Protein AF-A0A3N5R6A1-F1 (afdb_monomer)

Structure (mmCIF, N/CA/C/O backbone):
data_AF-A0A3N5R6A1-F1
#
_entry.id   AF-A0A3N5R6A1-F1
#
loop_
_atom_site.group_PDB
_atom_site.id
_atom_site.type_symbol
_atom_site.label_atom_id
_atom_site.label_alt_id
_atom_site.label_comp_id
_atom_site.label_asym_id
_atom_site.label_entity_id
_atom_site.label_seq_id
_atom_site.pdbx_PDB_ins_code
_atom_site.Cartn_x
_atom_site.Cartn_y
_atom_site.Cartn_z
_atom_site.occupancy
_atom_site.B_iso_or_equiv
_atom_site.auth_seq_id
_atom_site.auth_comp_id
_atom_site.auth_asym_id
_atom_site.auth_atom_id
_atom_site.pdbx_PDB_model_num
ATOM 1 N N . CYS A 1 1 ? -0.928 31.580 1.838 1.00 67.56 1 CYS A N 1
ATOM 2 C CA . CYS A 1 1 ? -1.827 31.566 3.016 1.00 67.56 1 CYS A CA 1
ATOM 3 C C . CYS A 1 1 ? -0.952 31.627 4.260 1.00 67.56 1 CYS A C 1
ATOM 5 O O . CYS A 1 1 ? -0.035 30.823 4.295 1.00 67.56 1 CYS A O 1
ATOM 7 N N . PRO A 1 2 ? -1.169 32.536 5.226 1.00 81.88 2 PRO A N 1
ATOM 8 C CA . PRO A 1 2 ? -0.382 32.560 6.462 1.00 81.88 2 PRO A CA 1
ATOM 9 C C . PRO A 1 2 ? -0.494 31.232 7.242 1.00 81.88 2 PRO A C 1
ATOM 11 O O . PRO A 1 2 ? -1.572 30.621 7.195 1.00 81.88 2 PRO A O 1
ATOM 14 N N . PRO A 1 3 ? 0.561 30.786 7.952 1.00 72.94 3 PRO A N 1
ATOM 15 C CA . PRO A 1 3 ? 0.540 29.568 8.768 1.00 72.94 3 PRO A CA 1
ATOM 16 C C . PRO A 1 3 ? -0.623 29.543 9.769 1.00 72.94 3 PRO A C 1
ATOM 18 O O . PRO A 1 3 ? -1.319 28.542 9.902 1.00 72.94 3 PRO A O 1
ATOM 21 N N . GLU A 1 4 ? -0.923 30.668 10.407 1.00 78.19 4 GLU A N 1
ATOM 22 C CA . GLU A 1 4 ? -1.983 30.786 11.413 1.00 78.19 4 GLU A CA 1
ATOM 23 C C . GLU A 1 4 ? -3.367 30.519 10.804 1.00 78.19 4 GLU A C 1
ATOM 25 O O . GLU A 1 4 ? -4.207 29.842 11.398 1.00 78.19 4 GLU A O 1
ATOM 30 N N . VAL A 1 5 ? -3.582 30.991 9.572 1.00 84.38 5 VAL A N 1
ATOM 31 C CA . VAL A 1 5 ? -4.818 30.760 8.813 1.00 84.38 5 VAL A CA 1
ATOM 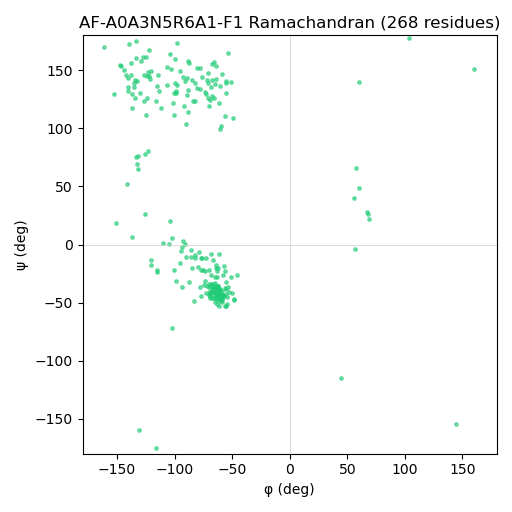32 C C . VAL A 1 5 ? -4.927 29.294 8.388 1.00 84.38 5 VAL A C 1
ATOM 34 O O . VAL A 1 5 ? -6.023 28.734 8.397 1.00 84.38 5 VAL A O 1
ATOM 37 N N . PHE A 1 6 ? -3.808 28.650 8.047 1.00 83.50 6 PHE A N 1
ATOM 38 C CA . PHE A 1 6 ? -3.782 27.218 7.748 1.00 83.50 6 PHE A CA 1
ATOM 39 C C . PHE A 1 6 ? -4.131 26.376 8.978 1.00 83.50 6 PHE A C 1
ATOM 41 O O . PHE A 1 6 ? -5.037 25.550 8.898 1.00 83.50 6 PHE A O 1
ATOM 48 N N . THR A 1 7 ? -3.496 26.633 10.124 1.00 83.44 7 THR A N 1
ATOM 49 C CA . THR A 1 7 ? -3.812 25.953 11.390 1.00 83.44 7 THR A CA 1
ATOM 50 C C . THR A 1 7 ? -5.292 26.071 11.723 1.00 83.44 7 THR A C 1
ATOM 52 O O . THR A 1 7 ? -5.924 25.070 12.051 1.00 83.44 7 THR A O 1
ATOM 55 N N . GLN A 1 8 ? -5.874 27.266 11.579 1.00 87.81 8 GLN A N 1
ATOM 56 C CA . GLN A 1 8 ? -7.298 27.462 11.838 1.00 87.81 8 GLN A CA 1
ATOM 57 C C . GLN A 1 8 ? -8.177 26.641 10.886 1.00 87.81 8 GLN A C 1
ATOM 59 O O . GLN A 1 8 ? -9.097 25.966 11.340 1.00 87.81 8 GLN A O 1
ATOM 64 N N . ARG A 1 9 ? -7.855 26.614 9.586 1.00 87.62 9 ARG A N 1
ATOM 65 C CA . ARG A 1 9 ? -8.571 25.785 8.601 1.00 87.62 9 ARG A CA 1
ATOM 66 C C . ARG A 1 9 ? -8.497 24.292 8.926 1.00 87.62 9 ARG A C 1
ATOM 68 O O . ARG A 1 9 ? -9.493 23.591 8.765 1.00 87.62 9 ARG A O 1
ATOM 75 N N . VAL A 1 10 ? -7.348 23.811 9.398 1.00 85.06 10 VAL A N 1
ATOM 76 C CA . VAL A 1 10 ? -7.183 22.420 9.842 1.00 85.06 10 VAL A CA 1
ATOM 77 C C . VAL A 1 10 ? -8.043 22.141 11.076 1.00 85.06 10 VAL A C 1
ATOM 79 O O . VAL A 1 10 ? -8.761 21.147 11.092 1.00 85.06 10 VAL A O 1
ATOM 82 N N . LEU A 1 11 ? -8.032 23.020 12.083 1.00 87.44 11 LEU A N 1
ATOM 83 C CA . LEU A 1 11 ? -8.874 22.872 13.278 1.00 87.44 11 LEU A CA 1
ATOM 84 C C . LEU A 1 11 ? -10.368 22.850 12.932 1.00 87.44 11 LEU A C 1
ATOM 86 O O . LEU A 1 11 ? -11.112 22.025 13.464 1.00 87.44 11 LEU A O 1
ATOM 90 N N . ASP A 1 12 ? -10.806 23.732 12.035 1.00 88.69 12 ASP A N 1
ATOM 91 C CA . ASP A 1 12 ? -12.197 23.793 11.585 1.00 88.69 12 ASP A CA 1
ATOM 92 C C . ASP A 1 12 ? -12.587 22.513 10.836 1.00 88.69 12 ASP A C 1
ATOM 94 O O . ASP A 1 12 ? -13.673 21.970 11.054 1.00 88.69 12 ASP A O 1
ATOM 98 N N . LEU A 1 13 ? -11.681 21.976 10.013 1.00 84.50 13 LEU A N 1
ATOM 99 C CA . LEU A 1 13 ? -11.872 20.700 9.329 1.00 84.50 13 LEU A CA 1
ATOM 100 C C . LEU A 1 13 ? -11.967 19.525 10.315 1.00 84.50 13 LEU A C 1
ATOM 102 O O . LEU A 1 13 ? -12.880 18.708 10.184 1.00 84.50 13 LEU A O 1
ATOM 106 N N . VAL A 1 14 ? -11.083 19.458 11.320 1.00 81.75 14 VAL A N 1
ATOM 107 C CA . VAL A 1 14 ? -11.122 18.425 12.374 1.00 81.75 14 VAL A CA 1
ATOM 108 C C . VAL A 1 14 ? -12.450 18.487 13.116 1.00 81.75 14 VAL A C 1
ATOM 110 O O . VAL A 1 14 ? -13.124 17.472 13.235 1.00 81.75 14 VAL A O 1
ATOM 113 N N . ARG A 1 15 ? -12.874 19.673 13.563 1.00 83.88 15 ARG A N 1
ATOM 114 C CA . ARG A 1 15 ? -14.140 19.851 14.294 1.00 83.88 15 ARG A CA 1
ATOM 115 C C . ARG A 1 15 ? -15.356 19.495 13.448 1.00 83.88 15 ARG A C 1
ATOM 117 O O . ARG A 1 15 ? -16.319 18.942 13.967 1.00 83.88 15 ARG A O 1
ATOM 124 N N . LYS A 1 16 ? -15.312 19.796 12.147 1.00 82.00 16 LYS A N 1
ATOM 125 C CA . LYS A 1 16 ? -16.383 19.462 11.203 1.00 82.00 16 LYS A CA 1
ATOM 126 C C . LYS A 1 16 ? -16.489 17.955 10.958 1.00 82.00 16 LYS A C 1
ATOM 128 O O . LYS A 1 16 ? -17.600 17.445 10.865 1.00 82.00 16 LYS A O 1
ATOM 133 N N . LYS A 1 17 ? -15.361 17.254 10.809 1.00 75.38 17 LYS A N 1
ATOM 134 C CA . LYS A 1 17 ? -15.322 15.818 10.460 1.00 75.38 17 LYS A CA 1
ATOM 135 C C . LYS A 1 17 ? -15.384 14.905 11.687 1.00 75.38 17 LYS A C 1
ATOM 137 O O . LYS A 1 17 ? -15.973 13.835 11.612 1.00 75.38 17 LYS A O 1
ATOM 142 N N . TYR A 1 18 ? -14.822 15.348 12.807 1.00 74.31 18 TYR A N 1
ATOM 143 C CA . TYR A 1 18 ? -14.681 14.595 14.052 1.00 74.31 18 TYR A CA 1
ATOM 144 C C . TYR A 1 18 ? -15.148 15.428 15.260 1.00 74.31 18 TYR A C 1
ATOM 146 O O . TYR A 1 18 ? -14.349 15.762 16.136 1.00 74.31 18 TYR A O 1
ATOM 154 N N . PRO A 1 19 ? -16.448 15.768 15.345 1.00 76.25 19 PRO A N 1
ATOM 155 C CA . PRO A 1 19 ? -16.974 16.658 16.385 1.00 76.25 19 PRO A CA 1
ATOM 156 C C . PRO A 1 19 ? -16.845 16.100 17.812 1.00 76.25 19 PRO A C 1
ATOM 158 O O . PRO A 1 19 ? -16.943 16.857 18.772 1.00 76.25 19 PRO A O 1
ATOM 161 N N . ALA A 1 20 ? -16.634 14.788 17.957 1.00 68.00 20 ALA A N 1
ATOM 162 C CA . ALA A 1 20 ? -16.484 14.112 19.243 1.00 68.00 20 ALA A CA 1
ATOM 163 C C . ALA A 1 20 ? -15.063 14.194 19.836 1.00 68.00 20 ALA A C 1
ATOM 165 O O . ALA A 1 20 ? -14.875 13.831 20.994 1.00 68.00 20 ALA A O 1
ATOM 166 N N . LEU A 1 21 ? -14.065 14.640 19.065 1.00 71.06 21 LEU A N 1
ATOM 167 C CA . LEU A 1 21 ? -12.675 14.706 19.513 1.00 71.06 21 LEU A CA 1
ATOM 168 C C . LEU A 1 21 ? -12.309 16.115 19.972 1.00 71.06 21 LEU A C 1
ATOM 170 O O . LEU A 1 21 ? -12.530 17.101 19.267 1.00 71.06 21 LEU A O 1
ATOM 174 N N . GLU A 1 22 ? -11.675 16.208 21.140 1.00 77.50 22 GLU A N 1
ATOM 175 C CA . GLU A 1 22 ? -11.086 17.466 21.586 1.00 77.50 22 GLU A CA 1
ATOM 176 C C . GLU A 1 22 ? -9.938 17.858 20.657 1.00 77.50 22 GLU A C 1
ATOM 178 O O . GLU A 1 22 ? -9.007 17.088 20.431 1.00 77.50 22 GLU A O 1
ATOM 183 N N . CYS A 1 23 ? -9.987 19.073 20.112 1.00 80.19 23 CYS A N 1
ATOM 184 C CA . CYS A 1 23 ? -8.952 19.560 19.213 1.00 80.19 23 CYS A CA 1
ATOM 185 C C . CYS A 1 23 ? -8.533 20.992 19.555 1.00 80.19 23 CYS A C 1
ATOM 187 O O . CYS A 1 23 ? -9.368 21.905 19.633 1.00 80.19 23 CYS A O 1
ATOM 189 N N . ARG A 1 24 ? -7.224 21.190 19.749 1.00 84.06 24 ARG A N 1
ATOM 190 C CA . ARG A 1 24 ? -6.617 22.477 20.125 1.00 84.06 24 ARG A CA 1
ATOM 191 C C . ARG A 1 24 ? -5.298 22.705 19.393 1.00 84.06 24 ARG A C 1
ATOM 193 O O . ARG A 1 24 ? -4.520 21.774 19.224 1.00 84.06 24 ARG A O 1
ATOM 200 N N . SER A 1 25 ? -5.011 23.946 19.013 1.00 83.75 25 SER A N 1
ATOM 201 C CA . SER A 1 25 ? -3.665 24.333 18.576 1.00 83.75 25 SER A CA 1
ATOM 202 C C . SER A 1 25 ? -2.697 24.347 19.753 1.00 83.75 25 SER A C 1
ATOM 204 O O . SER A 1 25 ? -3.072 24.705 20.872 1.00 83.75 25 SER A O 1
ATOM 206 N N . THR A 1 26 ? -1.439 24.028 19.489 1.00 74.81 26 THR A N 1
ATOM 207 C CA . THR A 1 26 ? -0.331 24.205 20.431 1.00 74.81 26 THR A CA 1
ATOM 208 C C . THR A 1 26 ? 0.751 25.104 19.823 1.00 74.81 26 THR A C 1
ATOM 210 O O . THR A 1 26 ? 0.716 25.363 18.615 1.00 74.81 26 THR A O 1
ATOM 213 N N . PRO A 1 27 ? 1.715 25.591 20.630 1.00 65.19 27 PRO A N 1
ATOM 214 C CA . PRO A 1 27 ? 2.932 26.211 20.107 1.00 65.19 27 PRO A CA 1
ATOM 215 C C . PRO A 1 27 ? 3.661 25.296 19.105 1.00 65.19 27 PRO A C 1
ATOM 217 O O . PRO A 1 27 ? 3.372 24.100 19.021 1.00 65.19 27 PRO A O 1
ATOM 220 N N . ASP A 1 28 ? 4.589 25.871 18.340 1.00 70.44 28 ASP A N 1
ATOM 221 C CA . ASP A 1 28 ? 5.446 25.162 17.372 1.00 70.44 28 ASP A CA 1
ATOM 222 C C . ASP A 1 28 ? 4.722 24.564 16.156 1.00 70.44 28 ASP A C 1
ATOM 224 O O . ASP A 1 28 ? 5.186 23.595 15.557 1.00 70.44 28 ASP A O 1
ATOM 228 N N . PHE A 1 29 ? 3.599 25.171 15.755 1.00 69.94 29 PHE A N 1
ATOM 229 C CA . PHE A 1 29 ? 2.852 24.799 14.549 1.00 69.94 29 PHE A CA 1
ATOM 230 C C . PHE A 1 29 ? 2.362 23.342 14.584 1.00 69.94 29 PHE A C 1
ATOM 232 O O . PHE A 1 29 ? 2.525 22.556 13.649 1.00 69.94 29 PHE A O 1
ATOM 239 N N . GLN A 1 30 ? 1.752 22.980 15.711 1.00 72.50 30 GLN A N 1
ATOM 240 C CA . GLN A 1 30 ? 1.174 21.663 15.956 1.00 72.50 30 GLN A CA 1
ATOM 241 C C . GLN A 1 30 ? -0.279 21.789 16.428 1.00 72.50 30 GLN A C 1
ATOM 243 O O . GLN A 1 30 ? -0.715 22.840 16.912 1.00 72.50 30 GLN A O 1
ATOM 248 N N . ILE A 1 31 ? -1.027 20.695 16.316 1.00 79.31 31 ILE A N 1
ATOM 249 C CA . ILE A 1 31 ? -2.350 20.548 16.930 1.00 79.31 31 ILE A CA 1
ATOM 250 C C . ILE A 1 31 ? -2.378 19.310 17.820 1.00 79.31 31 ILE A C 1
ATOM 252 O O . ILE A 1 31 ? -1.769 18.289 17.510 1.00 79.31 31 ILE A O 1
ATOM 256 N N . HIS A 1 32 ? -3.116 19.396 18.919 1.00 74.44 32 HIS A N 1
ATOM 257 C CA . HIS A 1 32 ? -3.608 18.224 19.627 1.00 74.44 32 HIS A CA 1
ATOM 258 C C . HIS A 1 32 ? -4.951 17.816 19.039 1.00 74.44 32 HIS A C 1
ATOM 260 O O . HIS A 1 32 ? -5.841 18.656 18.886 1.00 74.44 32 HIS A O 1
ATOM 266 N N . VAL A 1 33 ? -5.095 16.524 18.776 1.00 74.81 33 VAL A N 1
ATOM 267 C CA . VAL A 1 33 ? -6.368 15.861 18.492 1.00 74.81 33 VAL A CA 1
ATOM 268 C C . VAL A 1 33 ? -6.459 14.722 19.503 1.00 74.81 33 VAL A C 1
ATOM 270 O O . VAL A 1 33 ? -5.604 13.837 19.489 1.00 74.81 33 VAL A O 1
ATOM 273 N N . GLY A 1 34 ? -7.392 14.834 20.450 1.00 72.75 34 GLY A N 1
ATOM 274 C CA . GLY A 1 34 ? -7.443 14.071 21.700 1.00 72.75 34 GLY A CA 1
ATOM 275 C C . GLY A 1 34 ? -6.077 13.983 22.389 1.00 72.75 34 GLY A C 1
ATOM 276 O O . GLY A 1 34 ? -5.517 15.003 22.795 1.00 72.75 34 GLY A O 1
ATOM 277 N N . ASN A 1 35 ? -5.518 12.775 22.480 1.00 64.81 35 ASN A N 1
ATOM 278 C CA . ASN A 1 35 ? -4.248 12.494 23.168 1.00 64.81 35 ASN A CA 1
ATOM 279 C C . ASN A 1 35 ? -2.995 12.538 22.268 1.00 64.81 35 ASN A C 1
ATOM 281 O O . ASN A 1 35 ? -1.890 12.286 22.745 1.00 64.81 35 ASN A O 1
ATOM 285 N N . SER A 1 36 ? -3.134 12.875 20.985 1.00 60.59 36 SER A N 1
ATOM 286 C CA . SER A 1 36 ? -2.049 12.822 19.998 1.00 60.59 36 SER A CA 1
ATOM 287 C C . SER A 1 36 ? -1.692 14.214 19.514 1.00 60.59 36 SER A C 1
ATOM 289 O O . SER A 1 36 ? -2.554 15.081 19.349 1.00 60.59 36 SER A O 1
ATOM 291 N N . LYS A 1 37 ? -0.402 14.406 19.239 1.00 60.41 37 LYS A N 1
ATOM 292 C CA . LYS A 1 37 ? 0.145 15.627 18.650 1.00 60.41 37 LYS A CA 1
ATOM 293 C C . LYS A 1 37 ? 0.386 15.419 17.162 1.00 60.41 37 LYS A C 1
ATOM 295 O O . LYS A 1 37 ? 1.035 14.453 16.769 1.00 60.41 37 LYS A O 1
ATOM 300 N N . VAL A 1 38 ? -0.099 16.347 16.350 1.00 69.69 38 VAL A N 1
ATOM 301 C CA . VAL A 1 38 ? 0.081 16.357 14.898 1.00 69.69 38 VAL A CA 1
ATOM 302 C C . VAL A 1 38 ? 0.895 17.580 14.517 1.00 69.69 38 VAL A C 1
ATOM 304 O O . VAL A 1 38 ? 0.517 18.709 14.830 1.00 69.69 38 VAL A O 1
ATOM 307 N N . ASN A 1 39 ? 2.017 17.355 13.836 1.00 68.19 39 ASN A N 1
ATOM 308 C CA . ASN A 1 39 ? 2.859 18.430 13.330 1.00 68.19 39 ASN A CA 1
ATOM 309 C C . ASN A 1 39 ? 2.308 18.957 11.999 1.00 68.19 39 ASN A C 1
ATOM 311 O O . ASN A 1 39 ? 2.148 18.189 11.052 1.00 68.19 39 ASN A O 1
ATOM 315 N N . LEU A 1 40 ? 2.031 20.262 11.925 1.00 73.88 40 LEU A N 1
ATOM 316 C CA . LEU A 1 40 ? 1.428 20.891 10.754 1.00 73.88 40 LEU A CA 1
ATOM 317 C C . LEU A 1 40 ? 2.428 21.311 9.672 1.00 73.88 40 LEU A C 1
ATOM 319 O O . LEU A 1 40 ? 1.996 21.626 8.565 1.00 73.88 40 LEU A O 1
ATOM 323 N N . PHE A 1 41 ? 3.741 21.284 9.934 1.00 63.25 41 PHE A N 1
ATOM 324 C CA . PHE A 1 41 ? 4.755 21.700 8.954 1.00 63.25 41 PHE A CA 1
ATOM 325 C C . PHE A 1 41 ? 4.674 20.905 7.653 1.00 63.25 41 PHE A C 1
ATOM 327 O O . PHE A 1 41 ? 4.734 21.491 6.572 1.00 63.25 41 PHE A O 1
ATOM 334 N N . ASN A 1 42 ? 4.503 19.588 7.758 1.00 56.19 42 ASN A N 1
ATOM 335 C CA . ASN A 1 42 ? 4.475 18.709 6.592 1.00 56.19 42 ASN A CA 1
ATOM 336 C C . ASN A 1 42 ? 3.233 18.984 5.735 1.00 56.19 42 ASN A C 1
ATOM 338 O O . ASN A 1 42 ? 3.350 19.228 4.540 1.00 56.19 42 ASN A O 1
ATOM 342 N N . PHE A 1 43 ? 2.064 19.104 6.366 1.00 74.94 43 PHE A N 1
ATOM 343 C CA . PHE A 1 43 ? 0.816 19.405 5.663 1.00 74.94 43 PHE A CA 1
ATOM 344 C C . PHE A 1 43 ? 0.776 20.820 5.089 1.00 74.94 43 PHE A C 1
ATOM 346 O O . PHE A 1 43 ? 0.198 21.045 4.030 1.00 74.94 43 PHE A O 1
ATOM 353 N N . TYR A 1 44 ? 1.394 21.787 5.767 1.00 71.81 44 TYR A N 1
ATOM 354 C CA . TYR A 1 44 ? 1.460 23.161 5.284 1.00 71.81 44 TYR A CA 1
ATOM 355 C C . TYR A 1 44 ? 2.299 23.272 4.014 1.00 71.81 44 TYR A C 1
ATOM 357 O O . TYR A 1 44 ? 1.909 23.992 3.098 1.00 71.81 44 TYR A O 1
ATOM 365 N N . ARG A 1 45 ? 3.411 22.530 3.917 1.00 69.38 45 ARG A N 1
ATOM 366 C CA . ARG A 1 45 ? 4.212 22.467 2.685 1.00 69.38 45 ARG A CA 1
ATOM 367 C C . ARG A 1 45 ? 3.389 21.922 1.518 1.00 69.38 45 ARG A C 1
ATOM 369 O O . ARG A 1 45 ? 3.350 22.567 0.472 1.00 69.38 45 ARG A O 1
ATOM 376 N N . SER A 1 46 ? 2.688 20.805 1.714 1.00 70.19 46 SER A N 1
ATOM 377 C CA . SER A 1 46 ? 1.828 20.206 0.682 1.00 70.19 46 SER A CA 1
ATOM 378 C C . SER A 1 46 ? 0.657 21.134 0.315 1.00 70.19 46 SER A C 1
ATOM 380 O O . SER A 1 46 ? 0.341 21.316 -0.859 1.00 70.19 46 SER A O 1
ATOM 382 N N . TYR A 1 47 ? 0.080 21.837 1.294 1.00 79.00 47 TYR A N 1
ATOM 383 C CA . TYR A 1 47 ? -1.006 22.798 1.080 1.00 79.00 47 TYR A CA 1
ATOM 384 C C . TYR A 1 47 ? -0.574 24.071 0.344 1.00 79.00 47 TYR A C 1
ATOM 386 O O . TYR A 1 47 ? -1.357 24.624 -0.422 1.00 79.00 47 TYR A O 1
ATOM 394 N N . VAL A 1 48 ? 0.653 24.559 0.549 1.00 78.00 48 VAL A N 1
ATOM 395 C CA . VAL A 1 48 ? 1.175 25.711 -0.209 1.00 78.00 48 VAL A CA 1
ATOM 396 C C . VAL A 1 48 ? 1.258 25.390 -1.703 1.00 78.00 48 VAL A C 1
ATOM 398 O O . VAL A 1 48 ? 0.975 26.267 -2.517 1.00 78.00 48 VAL A O 1
ATOM 401 N N . ASN A 1 49 ? 1.594 24.145 -2.049 1.00 73.06 49 ASN A N 1
ATOM 402 C CA . ASN A 1 49 ? 1.678 23.690 -3.435 1.00 73.06 49 ASN A CA 1
ATOM 403 C C . ASN A 1 49 ? 0.296 23.402 -4.044 1.00 73.06 49 ASN A C 1
ATOM 405 O O . ASN A 1 49 ? 0.072 23.732 -5.207 1.00 73.06 49 ASN A O 1
ATOM 409 N N . SER A 1 50 ? -0.636 22.856 -3.253 1.00 77.00 50 SER A N 1
ATOM 410 C CA . SER A 1 50 ? -1.989 22.488 -3.698 1.00 77.00 50 SER A CA 1
ATOM 411 C C . SER A 1 50 ? -3.073 22.973 -2.717 1.00 77.00 50 SER A C 1
ATOM 413 O O . SER A 1 50 ? -3.648 22.167 -1.978 1.00 77.00 50 SER A O 1
ATOM 415 N N . PRO A 1 51 ? -3.405 24.282 -2.692 1.00 80.81 51 PRO A N 1
ATOM 416 C CA . PRO A 1 51 ? -4.312 24.851 -1.686 1.00 80.81 51 PRO A CA 1
ATOM 417 C C . PRO A 1 51 ? -5.743 24.302 -1.734 1.00 80.81 51 PRO A C 1
ATOM 419 O O . PRO A 1 51 ? -6.423 24.244 -0.707 1.00 80.81 51 PRO A O 1
ATOM 422 N N . ASP A 1 52 ? -6.192 23.874 -2.913 1.00 82.94 52 ASP A N 1
ATOM 423 C CA . ASP A 1 52 ? -7.541 23.341 -3.132 1.00 82.94 52 ASP A CA 1
ATOM 424 C C . ASP A 1 52 ? -7.704 21.905 -2.602 1.00 82.94 52 ASP A C 1
ATOM 426 O O . ASP A 1 52 ? -8.821 21.408 -2.473 1.00 82.94 52 ASP A O 1
ATOM 430 N N . GLN A 1 53 ? -6.600 21.242 -2.239 1.00 78.19 53 GLN A N 1
ATOM 431 C CA . GLN A 1 53 ? -6.564 19.847 -1.789 1.00 78.19 53 GLN A CA 1
ATOM 432 C C . GLN A 1 53 ? -6.388 19.705 -0.271 1.00 78.19 53 GLN A C 1
ATOM 434 O O . GLN A 1 53 ? -6.003 18.645 0.215 1.00 78.19 53 GLN A O 1
ATOM 439 N N . LEU A 1 54 ? -6.700 20.747 0.507 1.00 77.75 54 LEU A N 1
ATOM 440 C CA . LEU A 1 54 ? -6.541 20.744 1.968 1.00 77.75 54 LEU A CA 1
ATOM 441 C C . LEU A 1 54 ? -7.124 19.489 2.640 1.00 77.75 54 LEU A C 1
ATOM 443 O O . LEU A 1 54 ? -6.469 18.890 3.490 1.00 77.75 54 LEU A O 1
ATOM 447 N N . GLU A 1 55 ? -8.347 19.093 2.270 1.00 72.56 55 GLU A N 1
ATOM 448 C CA . GLU A 1 55 ? -8.977 17.893 2.833 1.00 72.56 55 GLU A CA 1
ATOM 449 C C . GLU A 1 55 ? -8.191 16.623 2.478 1.00 72.56 55 GLU A C 1
ATOM 451 O O . GLU A 1 55 ? -7.968 15.789 3.348 1.00 72.56 55 GLU A O 1
ATOM 456 N N . GLN A 1 56 ? -7.706 16.494 1.243 1.00 66.44 56 GLN A N 1
ATOM 457 C CA . GLN A 1 56 ? -6.949 15.318 0.794 1.00 66.44 56 GLN A CA 1
ATOM 458 C C . GLN A 1 56 ? -5.594 15.204 1.503 1.00 66.44 56 GLN A C 1
ATOM 460 O O . GLN A 1 56 ? -5.162 14.105 1.827 1.00 66.44 56 GLN A O 1
ATOM 465 N N . ILE A 1 57 ? -4.970 16.341 1.813 1.00 68.88 57 ILE A N 1
ATOM 466 C CA . ILE A 1 57 ? -3.677 16.418 2.506 1.00 68.88 57 ILE A CA 1
ATOM 467 C C . ILE A 1 57 ? -3.816 16.058 3.994 1.00 68.88 57 ILE A C 1
ATOM 469 O O . ILE A 1 57 ? -2.968 15.382 4.569 1.00 68.88 57 ILE A O 1
ATOM 473 N N . ILE A 1 58 ? -4.880 16.533 4.647 1.00 73.31 58 ILE A N 1
ATOM 474 C CA . ILE A 1 58 ? -5.020 16.481 6.110 1.00 73.31 58 ILE A CA 1
ATOM 475 C C . ILE A 1 58 ? -5.786 15.239 6.585 1.00 73.31 58 ILE A C 1
ATOM 477 O O . ILE A 1 58 ? -5.471 14.680 7.639 1.00 73.31 58 ILE A O 1
ATOM 481 N N . LEU A 1 59 ? -6.806 14.798 5.843 1.00 67.06 59 LEU A N 1
ATOM 482 C CA . LEU A 1 59 ? -7.696 13.724 6.291 1.00 67.06 59 LEU A CA 1
ATOM 483 C C . LEU A 1 59 ? -7.005 12.372 6.514 1.00 67.06 59 LEU A C 1
ATOM 485 O O . LEU A 1 59 ? -7.377 11.729 7.495 1.00 67.06 59 LEU A O 1
ATOM 489 N N . PRO A 1 60 ? -6.016 11.921 5.718 1.00 63.38 60 PRO A N 1
ATOM 490 C CA . PRO A 1 60 ? -5.348 10.640 5.968 1.00 63.38 60 PRO A CA 1
ATOM 491 C C . PRO A 1 60 ? -4.639 10.601 7.329 1.00 63.38 60 PRO A C 1
ATOM 493 O O . PRO A 1 60 ? -4.808 9.666 8.118 1.00 63.38 60 PRO A O 1
ATOM 496 N N . ALA A 1 61 ? -3.910 11.669 7.657 1.00 63.69 61 ALA A N 1
ATOM 497 C CA . ALA A 1 61 ? -3.218 11.794 8.933 1.00 63.69 61 ALA A CA 1
ATOM 498 C C . ALA A 1 61 ? -4.186 11.924 10.112 1.00 63.69 61 ALA A C 1
ATOM 500 O O . ALA A 1 61 ? -3.987 11.290 11.148 1.00 63.69 61 ALA A O 1
ATOM 501 N N . LEU A 1 62 ? -5.261 12.701 9.951 1.00 67.75 62 LEU A N 1
ATOM 502 C CA . LEU A 1 62 ? -6.298 12.790 10.976 1.00 67.75 62 LEU A CA 1
ATOM 503 C C . LEU A 1 62 ? -6.999 11.455 11.183 1.00 67.75 62 LEU A C 1
ATOM 505 O O . LEU A 1 62 ? -7.201 11.076 12.325 1.00 67.75 62 LEU A O 1
ATOM 509 N N . SER A 1 63 ? -7.320 10.731 10.112 1.00 60.19 63 SER A N 1
ATOM 510 C CA . SER A 1 63 ? -7.939 9.405 10.199 1.00 60.19 63 SER A CA 1
ATOM 511 C C . SER A 1 63 ? -7.054 8.459 11.000 1.00 60.19 63 SER A C 1
ATOM 513 O O . SER A 1 63 ? -7.539 7.833 11.933 1.00 60.19 63 SER A O 1
ATOM 515 N N . THR A 1 64 ? -5.742 8.470 10.749 1.00 59.75 64 THR A N 1
ATOM 516 C CA . THR A 1 64 ? -4.770 7.681 11.524 1.00 59.75 64 THR A CA 1
ATOM 517 C C . THR A 1 64 ? -4.808 8.052 13.014 1.00 59.75 64 THR A C 1
ATOM 519 O O . THR A 1 64 ? -4.842 7.184 13.881 1.00 59.75 64 THR A O 1
ATOM 522 N N . VAL A 1 65 ? -4.865 9.346 13.341 1.00 62.22 65 VAL A N 1
ATOM 523 C CA . VAL A 1 65 ? -4.909 9.836 14.731 1.00 62.22 65 VAL A CA 1
ATOM 524 C C . VAL A 1 65 ? -6.232 9.518 15.428 1.00 62.22 65 VAL A C 1
ATOM 526 O O . VAL A 1 65 ? -6.234 9.117 16.590 1.00 62.22 65 VAL A O 1
ATOM 529 N N . VAL A 1 66 ? -7.354 9.671 14.725 1.00 60.16 66 VAL A N 1
ATOM 530 C CA . VAL A 1 66 ? -8.686 9.314 15.224 1.00 60.16 66 VAL A CA 1
ATOM 531 C C . VAL A 1 66 ? -8.776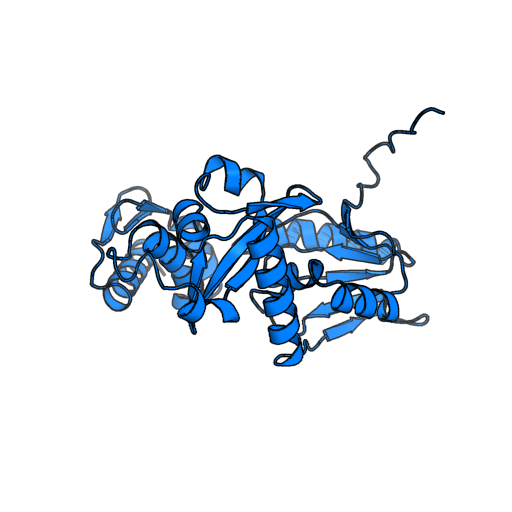 7.808 15.457 1.00 60.16 66 VAL A C 1
ATOM 533 O O . VAL A 1 66 ? -9.342 7.384 16.454 1.00 60.16 66 VAL A O 1
ATOM 536 N N . GLN A 1 67 ? -8.178 6.987 14.599 1.00 56.94 67 GLN A N 1
ATOM 537 C CA . GLN A 1 67 ? -8.189 5.527 14.735 1.00 56.94 67 GLN A CA 1
ATOM 538 C C . GLN A 1 67 ? -7.416 5.036 15.948 1.00 56.94 67 GLN A C 1
ATOM 540 O O . GLN A 1 67 ? -7.879 4.130 16.632 1.00 56.94 67 GLN A O 1
ATOM 545 N N . VAL A 1 68 ? -6.295 5.685 16.263 1.00 56.12 68 VAL A N 1
ATOM 546 C CA . VAL A 1 68 ? -5.518 5.409 17.479 1.00 56.12 68 VAL A CA 1
ATOM 547 C C . VAL A 1 68 ? -6.310 5.746 18.754 1.00 56.12 68 VAL A C 1
ATOM 549 O O . VAL A 1 68 ? -5.995 5.234 19.824 1.00 56.12 68 VAL A O 1
ATOM 552 N N . GLN A 1 69 ? -7.347 6.587 18.672 1.00 53.09 69 GLN A N 1
ATOM 553 C CA . GLN A 1 69 ? -8.030 7.133 19.851 1.00 53.09 69 GLN A CA 1
ATOM 554 C C . GLN A 1 69 ? -9.529 6.824 19.975 1.00 53.09 69 GLN A C 1
ATOM 556 O O . GLN A 1 69 ? -10.098 7.048 21.042 1.00 53.09 69 GLN A O 1
ATOM 561 N N . GLY A 1 70 ? -10.203 6.411 18.902 1.00 48.91 70 GLY A N 1
ATOM 562 C CA . GLY A 1 70 ? -11.560 6.903 18.649 1.00 48.91 70 GLY A CA 1
ATOM 563 C C . GLY A 1 70 ? -12.684 5.895 18.446 1.00 48.91 70 GLY A C 1
ATOM 564 O O . GLY A 1 70 ? -13.657 6.273 17.804 1.00 48.91 70 GLY A O 1
ATOM 565 N N . TRP A 1 71 ? -12.638 4.667 18.966 1.00 44.81 71 TRP A N 1
ATOM 566 C CA . TRP A 1 71 ? -13.822 3.796 18.900 1.00 44.81 71 TRP A CA 1
ATOM 567 C C . TRP A 1 71 ? -14.233 3.325 20.304 1.00 44.81 71 TRP A C 1
ATOM 569 O O . TRP A 1 71 ? -13.424 2.807 21.069 1.00 44.81 71 TRP A O 1
ATOM 579 N N . GLY A 1 72 ? -15.500 3.550 20.677 1.00 45.50 72 GLY A N 1
ATOM 580 C CA . GLY A 1 72 ? -16.083 2.968 21.893 1.00 45.50 72 GLY A CA 1
ATOM 581 C C . GLY A 1 72 ? -16.207 1.445 21.761 1.00 45.50 72 GLY A C 1
ATOM 582 O O . GLY A 1 72 ? -16.333 0.956 20.648 1.00 45.50 72 GLY A O 1
ATOM 583 N N . LYS A 1 73 ? -16.228 0.707 22.882 1.00 41.53 73 LYS A N 1
ATOM 584 C CA . LYS A 1 73 ? -16.069 -0.768 22.964 1.00 41.53 73 LYS A CA 1
ATOM 585 C C . LYS A 1 73 ? -16.868 -1.647 21.976 1.00 41.53 73 LYS A C 1
ATOM 587 O O . LYS A 1 73 ? -16.470 -2.768 21.715 1.00 41.53 73 LYS A O 1
ATOM 592 N N . SER A 1 74 ? -18.018 -1.200 21.466 1.00 41.50 74 SER A N 1
ATOM 593 C CA . SER A 1 74 ? -18.837 -1.955 20.492 1.00 41.50 74 SER A CA 1
ATOM 594 C C . SER A 1 74 ? -18.563 -1.585 19.032 1.00 41.50 74 SER A C 1
ATOM 596 O O . SER A 1 74 ? -19.003 -2.266 18.114 1.00 41.50 74 SER A O 1
ATOM 598 N N . GLN A 1 75 ? -17.902 -0.453 18.830 1.00 49.28 75 GLN A N 1
ATOM 599 C CA . GLN A 1 75 ? -17.469 0.074 17.548 1.00 49.28 75 GLN A CA 1
ATOM 600 C C . GLN A 1 75 ? -15.977 -0.274 17.337 1.00 49.28 75 GLN A C 1
ATOM 602 O O . GLN A 1 75 ? -15.576 -0.540 16.212 1.00 49.28 75 GLN A O 1
ATOM 607 N N . SER A 1 76 ? -15.178 -0.355 18.409 1.00 56.25 76 SER A N 1
ATOM 608 C CA . SER A 1 76 ? -13.742 -0.678 18.371 1.00 56.25 76 SER A CA 1
ATOM 609 C C . SER A 1 76 ? -13.430 -2.103 17.954 1.00 56.25 76 SER A C 1
ATOM 611 O O . SER A 1 76 ? -12.344 -2.334 17.427 1.00 56.25 76 SER A O 1
ATOM 613 N N . ASP A 1 77 ? -14.372 -3.020 18.191 1.00 72.19 77 ASP A N 1
ATOM 614 C CA . ASP A 1 77 ? -14.168 -4.457 18.040 1.00 72.19 77 ASP A CA 1
ATOM 615 C C . ASP A 1 77 ? -15.337 -5.074 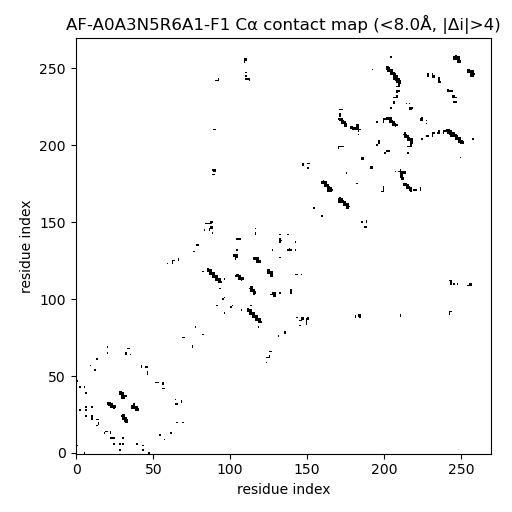17.248 1.00 72.19 77 ASP A C 1
ATOM 617 O O . ASP A 1 77 ? -16.205 -5.752 17.809 1.00 72.19 77 ASP A O 1
ATOM 621 N N . PRO A 1 78 ? -15.444 -4.772 15.939 1.00 82.75 78 PRO A N 1
ATOM 622 C CA . PRO A 1 78 ? -16.514 -5.308 15.106 1.00 82.75 78 PRO A CA 1
ATOM 623 C C . PRO A 1 78 ? -16.404 -6.831 15.005 1.00 82.75 78 PRO A C 1
ATOM 625 O O . PRO A 1 78 ? -15.316 -7.392 15.082 1.00 82.75 78 PRO A O 1
ATOM 628 N N . ALA A 1 79 ? -17.523 -7.520 14.770 1.00 90.38 79 ALA A N 1
ATOM 629 C CA . ALA A 1 79 ? -17.481 -8.950 14.468 1.00 90.38 79 ALA A CA 1
ATOM 630 C C . ALA A 1 79 ? -16.761 -9.186 13.132 1.00 90.38 79 ALA A C 1
ATOM 632 O O . ALA A 1 79 ? -17.047 -8.473 12.163 1.00 90.38 79 ALA A O 1
ATOM 633 N N . LEU A 1 80 ? -15.901 -10.210 13.057 1.00 94.25 80 LEU A N 1
ATOM 634 C CA . LEU A 1 80 ? -15.117 -10.524 11.858 1.00 94.25 80 LEU A CA 1
ATOM 635 C C . LEU A 1 80 ? -15.986 -10.542 10.597 1.00 94.25 80 LEU A C 1
ATOM 637 O O . LEU A 1 80 ? -15.662 -9.869 9.629 1.00 94.25 80 LEU A O 1
ATOM 641 N N . ASP A 1 81 ? -17.134 -11.220 10.622 1.00 94.75 81 ASP A N 1
ATOM 642 C CA . ASP A 1 81 ? -18.014 -11.362 9.453 1.00 94.75 81 ASP A CA 1
ATOM 643 C C . ASP A 1 81 ? -18.501 -10.023 8.871 1.00 94.75 81 ASP A C 1
ATOM 645 O O . ASP A 1 81 ? -18.766 -9.929 7.675 1.00 94.75 81 ASP A O 1
ATOM 649 N N . SER A 1 82 ? -18.570 -8.964 9.685 1.00 92.44 82 SER A N 1
ATOM 650 C CA . SER A 1 82 ? -19.001 -7.627 9.245 1.00 92.44 82 SER A CA 1
ATOM 651 C C . SER A 1 82 ? -17.910 -6.827 8.517 1.00 92.44 82 SER A C 1
ATOM 653 O O . SER A 1 82 ? -18.207 -5.872 7.789 1.00 92.44 82 SER A O 1
ATOM 655 N N . VAL A 1 83 ? -16.644 -7.203 8.705 1.00 93.25 83 VAL A N 1
ATOM 656 C CA . VAL A 1 83 ? -15.465 -6.519 8.145 1.00 93.25 83 VAL A CA 1
ATOM 657 C C . VAL A 1 83 ? -14.627 -7.426 7.247 1.00 93.25 83 VAL A C 1
ATOM 659 O O . VAL A 1 83 ? -13.801 -6.927 6.492 1.00 93.25 83 VAL A O 1
ATOM 662 N N . ARG A 1 84 ? -14.861 -8.745 7.274 1.00 96.44 84 ARG A N 1
ATOM 663 C CA . ARG A 1 84 ? -14.032 -9.793 6.659 1.00 96.44 84 ARG A CA 1
ATOM 664 C C . ARG A 1 84 ? -13.691 -9.509 5.204 1.00 96.44 84 ARG A C 1
ATOM 666 O O . ARG A 1 84 ? -12.559 -9.741 4.808 1.00 96.44 84 ARG A O 1
ATOM 673 N N . SER A 1 85 ? -14.643 -9.016 4.412 1.00 96.31 85 SER A N 1
ATOM 674 C CA . SER A 1 85 ? -14.446 -8.739 2.983 1.00 96.31 85 SER A CA 1
ATOM 675 C C . SER A 1 85 ? -13.672 -7.453 2.686 1.00 96.31 85 SER A C 1
ATOM 677 O O . SER A 1 85 ? -13.300 -7.251 1.534 1.00 96.31 85 SER A O 1
ATOM 679 N N . ARG A 1 86 ? -13.465 -6.605 3.699 1.00 92.62 86 ARG A N 1
ATOM 680 C CA . ARG A 1 86 ? -12.828 -5.283 3.630 1.00 92.62 86 ARG A CA 1
ATOM 681 C C . ARG A 1 86 ? -11.461 -5.258 4.310 1.00 92.62 86 ARG A C 1
ATOM 683 O O . ARG A 1 86 ? -10.837 -4.209 4.375 1.00 92.62 86 ARG A O 1
ATOM 690 N N . ILE A 1 87 ? -11.001 -6.392 4.837 1.00 96.38 87 ILE A N 1
ATOM 691 C CA . ILE A 1 87 ? -9.650 -6.515 5.383 1.00 96.38 87 ILE A CA 1
ATOM 692 C C . ILE A 1 87 ? -8.658 -6.469 4.217 1.00 96.38 87 ILE A C 1
ATOM 694 O O . ILE A 1 87 ? -8.717 -7.327 3.343 1.00 96.38 87 ILE A O 1
ATOM 698 N N . MET A 1 88 ? -7.761 -5.490 4.194 1.00 94.75 88 MET A N 1
ATOM 699 C CA . MET A 1 88 ? -6.821 -5.246 3.100 1.00 94.75 88 MET A CA 1
ATOM 700 C C . MET A 1 88 ? -5.380 -5.171 3.627 1.00 94.75 88 MET A C 1
ATOM 702 O O . MET A 1 88 ? -5.161 -4.675 4.736 1.00 94.75 88 MET A O 1
ATOM 706 N N . PRO A 1 89 ? -4.381 -5.636 2.858 1.00 96.50 89 PRO A N 1
ATOM 707 C CA . PRO A 1 89 ? -2.979 -5.525 3.220 1.00 96.50 89 PRO A CA 1
ATOM 708 C C . PRO A 1 89 ? -2.397 -4.202 2.706 1.00 96.50 89 PRO A C 1
ATOM 710 O O . PRO A 1 89 ? -2.709 -3.734 1.604 1.00 96.50 89 PRO A O 1
ATOM 713 N N . MET A 1 90 ? -1.504 -3.605 3.487 1.00 89.62 90 MET A N 1
ATOM 714 C CA . MET A 1 90 ? -0.860 -2.336 3.166 1.00 89.62 90 MET A CA 1
ATOM 715 C C . MET A 1 90 ? 0.627 -2.379 3.495 1.00 89.62 90 MET A C 1
ATOM 717 O O . MET A 1 90 ? 1.011 -2.738 4.605 1.00 89.62 90 MET A O 1
ATOM 721 N N . LEU A 1 91 ? 1.463 -1.978 2.537 1.00 92.06 91 LEU A N 1
ATOM 722 C CA . LEU A 1 91 ? 2.899 -1.841 2.768 1.00 92.06 91 LEU A CA 1
ATOM 723 C C . LEU A 1 91 ? 3.197 -0.625 3.650 1.00 92.06 91 LEU A C 1
ATOM 725 O O . LEU A 1 91 ? 2.576 0.437 3.516 1.00 92.06 91 LEU A O 1
ATOM 729 N N . TYR A 1 92 ? 4.169 -0.782 4.542 1.00 85.88 92 TYR A N 1
ATOM 730 C CA . TYR A 1 92 ? 4.620 0.256 5.461 1.00 85.88 92 TYR A CA 1
ATOM 731 C C . TYR A 1 92 ? 6.128 0.139 5.731 1.00 85.88 92 TYR A C 1
ATOM 733 O O . TYR A 1 92 ? 6.658 -0.965 5.627 1.00 85.88 92 TYR A O 1
ATOM 741 N N . PRO A 1 93 ? 6.841 1.224 6.087 1.00 87.69 93 PRO A N 1
ATOM 742 C CA . PRO A 1 93 ? 8.236 1.124 6.514 1.00 87.69 93 PRO A CA 1
ATOM 743 C C . PRO A 1 93 ? 8.360 0.395 7.860 1.00 87.69 93 PRO A C 1
ATOM 745 O O . PRO A 1 93 ? 7.715 0.779 8.840 1.00 87.69 93 PRO A O 1
ATOM 748 N N . GLU A 1 94 ? 9.208 -0.629 7.920 1.00 88.12 94 GLU A N 1
ATOM 749 C CA . GLU A 1 94 ? 9.384 -1.499 9.091 1.00 88.12 94 GLU A CA 1
ATOM 750 C C . GLU A 1 94 ? 9.918 -0.736 10.314 1.00 88.12 94 GLU A C 1
ATOM 752 O O . GLU A 1 94 ? 9.368 -0.859 11.409 1.00 88.12 94 GLU A O 1
ATOM 757 N N . GLU A 1 95 ? 10.911 0.140 10.118 1.00 82.50 95 GLU A N 1
ATOM 758 C CA . GLU A 1 95 ? 11.478 0.982 11.185 1.00 82.50 95 GLU A CA 1
ATOM 759 C C . GLU A 1 95 ? 10.395 1.822 11.884 1.00 82.50 95 GLU A C 1
ATOM 761 O O . GLU A 1 95 ? 10.335 1.908 13.111 1.00 82.50 95 GLU A O 1
ATOM 766 N N . VAL A 1 96 ? 9.478 2.400 11.101 1.00 76.44 96 VAL A N 1
ATOM 767 C CA . VAL A 1 96 ? 8.410 3.261 11.628 1.00 76.44 96 VAL A CA 1
ATOM 768 C C . VAL A 1 96 ? 7.362 2.442 12.381 1.00 76.44 96 VAL A C 1
ATOM 770 O O . VAL A 1 96 ? 6.819 2.922 13.379 1.00 76.44 96 VAL A O 1
ATOM 773 N N . TRP A 1 97 ? 7.064 1.225 11.922 1.00 77.56 97 TRP A N 1
ATOM 774 C CA . TRP A 1 97 ? 6.130 0.327 12.600 1.00 77.56 97 TRP A CA 1
ATOM 775 C C . TRP A 1 97 ? 6.635 -0.058 13.992 1.00 77.56 97 TRP A C 1
ATOM 777 O O . TRP A 1 97 ? 5.915 0.161 14.969 1.00 77.56 97 TRP A O 1
ATOM 787 N N . HIS A 1 98 ? 7.881 -0.524 14.102 1.00 75.75 98 HIS A N 1
ATOM 788 C CA . HIS A 1 98 ? 8.457 -0.924 15.387 1.00 75.75 98 HIS A CA 1
ATOM 789 C C . HIS A 1 98 ? 8.541 0.224 16.398 1.00 75.75 98 HIS A C 1
ATOM 791 O O . HIS A 1 98 ? 8.256 0.025 17.578 1.00 75.75 98 HIS A O 1
ATOM 797 N N . GLU A 1 99 ? 8.903 1.430 15.956 1.00 70.12 99 GLU A N 1
ATOM 798 C CA . GLU A 1 99 ? 9.050 2.574 16.861 1.00 70.12 99 GLU A CA 1
ATOM 799 C C . GLU A 1 99 ? 7.716 3.154 17.340 1.00 70.12 99 GLU A C 1
ATOM 801 O O . GLU A 1 99 ? 7.631 3.672 18.457 1.00 70.12 99 GLU A O 1
ATOM 806 N N . ARG A 1 100 ? 6.688 3.149 16.485 1.00 64.81 100 ARG A N 1
ATOM 807 C CA . ARG A 1 100 ? 5.479 3.960 16.711 1.00 64.81 100 ARG A CA 1
ATOM 808 C C . ARG A 1 100 ? 4.215 3.156 16.943 1.00 64.81 100 ARG A C 1
ATOM 810 O O . ARG A 1 100 ? 3.279 3.699 17.529 1.00 64.81 100 ARG A O 1
ATOM 817 N N . PHE A 1 101 ? 4.163 1.916 16.471 1.00 73.12 101 PHE A N 1
ATOM 818 C CA . PHE A 1 101 ? 2.924 1.148 16.393 1.00 73.12 101 PHE A CA 1
ATOM 819 C C . PHE A 1 101 ? 3.111 -0.342 16.737 1.00 73.12 101 PHE A C 1
ATOM 821 O O . PHE A 1 101 ? 2.661 -1.194 15.968 1.00 73.12 101 PHE A O 1
ATOM 828 N N . PRO A 1 102 ? 3.729 -0.681 17.886 1.00 71.56 102 PRO A N 1
ATOM 829 C CA . PRO A 1 102 ? 4.039 -2.070 18.234 1.00 71.56 102 PRO A CA 1
ATOM 830 C C . PRO A 1 102 ? 2.797 -2.960 18.406 1.00 71.56 102 PRO A C 1
ATOM 832 O O . PRO A 1 102 ? 2.898 -4.169 18.251 1.00 71.56 102 PRO A O 1
ATOM 835 N N . ASP A 1 103 ? 1.630 -2.373 18.686 1.00 76.75 103 ASP A N 1
ATOM 836 C CA . ASP A 1 103 ? 0.383 -3.113 18.930 1.00 76.75 103 ASP A CA 1
ATOM 837 C C . ASP A 1 103 ? -0.391 -3.458 17.639 1.00 76.75 103 ASP A C 1
ATOM 839 O O . ASP A 1 103 ? -1.440 -4.111 17.687 1.00 76.75 103 ASP A O 1
ATOM 843 N N . LEU A 1 104 ? 0.076 -2.985 16.476 1.00 83.94 104 LEU A N 1
ATOM 844 C CA . LEU A 1 104 ? -0.531 -3.309 15.185 1.00 83.94 104 LEU A CA 1
ATOM 845 C C . LEU A 1 104 ? -0.037 -4.658 14.681 1.00 83.94 104 LEU A C 1
ATOM 847 O O . LEU A 1 104 ? 1.161 -4.939 14.724 1.00 83.94 104 LEU A O 1
ATOM 851 N N . VAL A 1 105 ? -0.951 -5.452 14.121 1.00 89.19 105 VAL A N 1
ATOM 852 C CA . VAL A 1 105 ? -0.575 -6.711 13.477 1.00 89.19 105 VAL A CA 1
ATOM 853 C C . VAL A 1 105 ? 0.191 -6.399 12.196 1.00 89.19 105 VAL A C 1
ATOM 855 O O . VAL A 1 105 ? -0.315 -5.700 11.312 1.00 89.19 105 VAL A O 1
ATOM 858 N N . GLY A 1 106 ? 1.401 -6.940 12.098 1.00 91.44 106 GLY A N 1
ATOM 859 C CA . GLY A 1 106 ? 2.269 -6.781 10.945 1.00 91.44 106 GLY A CA 1
ATOM 860 C C . GLY A 1 106 ? 3.136 -8.010 10.713 1.00 91.44 106 GLY A C 1
ATOM 861 O O . GLY A 1 106 ? 3.413 -8.768 11.642 1.00 91.44 106 GLY A O 1
ATOM 862 N N . ALA A 1 107 ? 3.548 -8.204 9.464 1.00 92.88 107 ALA A N 1
ATOM 863 C CA . ALA A 1 107 ? 4.497 -9.234 9.059 1.00 92.88 107 ALA A CA 1
ATOM 864 C C . ALA A 1 107 ? 5.646 -8.593 8.278 1.00 92.88 107 ALA A C 1
ATOM 866 O O . ALA A 1 107 ? 5.401 -7.904 7.281 1.00 92.88 107 ALA A O 1
ATOM 867 N N . SER A 1 108 ? 6.886 -8.792 8.738 1.00 92.81 108 SER A N 1
ATOM 868 C CA . SER A 1 108 ? 8.076 -8.307 8.037 1.00 92.81 108 SER A CA 1
ATOM 869 C C . SER A 1 108 ? 8.091 -8.822 6.603 1.00 92.81 108 SER A C 1
ATOM 871 O O . SER A 1 108 ? 7.725 -9.965 6.315 1.00 92.81 108 SER A O 1
ATOM 873 N N . TRP A 1 109 ? 8.511 -7.954 5.699 1.00 94.12 109 TRP A N 1
ATOM 874 C CA . TRP A 1 109 ? 8.629 -8.226 4.279 1.00 94.12 109 TRP A CA 1
ATOM 875 C C . TRP A 1 109 ? 10.014 -7.784 3.794 1.00 94.12 109 TRP A C 1
ATOM 877 O O . TRP A 1 109 ? 10.963 -7.700 4.570 1.00 94.12 109 TRP A O 1
ATOM 887 N N . VAL A 1 110 ? 10.176 -7.569 2.493 1.00 93.19 110 VAL A N 1
ATOM 888 C CA . VAL A 1 110 ? 11.488 -7.297 1.893 1.00 93.19 110 VAL A CA 1
ATOM 889 C C . VAL A 1 110 ? 11.853 -5.814 1.910 1.00 93.19 110 VAL A C 1
ATOM 891 O O . VAL A 1 110 ? 10.980 -4.950 1.922 1.00 93.19 110 VAL A O 1
ATOM 894 N N . ALA A 1 111 ? 13.155 -5.520 1.861 1.00 90.25 111 ALA A N 1
ATOM 895 C CA . ALA A 1 111 ? 13.707 -4.164 1.757 1.00 90.25 111 ALA A CA 1
ATOM 896 C C . ALA A 1 111 ? 13.249 -3.193 2.867 1.00 90.25 111 ALA A C 1
ATOM 898 O O . ALA A 1 111 ? 12.961 -2.022 2.600 1.00 90.25 111 ALA A O 1
ATOM 899 N N . GLY A 1 112 ? 13.163 -3.681 4.111 1.00 90.81 112 GLY A N 1
ATOM 900 C CA . GLY A 1 112 ? 12.747 -2.879 5.269 1.00 90.81 112 GLY A CA 1
ATOM 901 C C . GLY A 1 112 ? 11.278 -2.455 5.219 1.00 90.81 112 GLY A C 1
ATOM 902 O O . GLY A 1 112 ? 10.906 -1.412 5.763 1.00 90.81 112 GLY A O 1
ATOM 903 N N . LEU A 1 113 ? 10.444 -3.226 4.519 1.00 93.31 113 LEU A N 1
ATOM 904 C CA . LEU A 1 113 ? 9.000 -3.049 4.485 1.00 93.31 113 LEU A CA 1
ATOM 905 C C . LEU A 1 113 ? 8.321 -4.090 5.366 1.00 93.31 113 LEU A C 1
ATOM 907 O O . LEU A 1 113 ? 8.788 -5.212 5.507 1.00 93.31 113 LEU A O 1
ATOM 911 N N . VAL A 1 114 ? 7.166 -3.722 5.897 1.00 93.81 114 VAL A N 1
ATOM 912 C CA . VAL A 1 114 ? 6.253 -4.595 6.630 1.00 93.81 114 VAL A CA 1
ATOM 913 C C . VAL A 1 114 ? 4.890 -4.572 5.940 1.00 93.81 114 VAL A C 1
ATOM 915 O O . VAL A 1 114 ? 4.464 -3.542 5.403 1.00 93.81 114 VAL A O 1
ATOM 918 N N . VAL A 1 115 ? 4.193 -5.704 5.951 1.00 96.38 115 VAL A N 1
ATOM 919 C CA . VAL A 1 115 ? 2.775 -5.784 5.594 1.00 96.38 115 VAL A CA 1
ATOM 920 C C . VAL A 1 115 ? 1.953 -5.541 6.852 1.00 96.38 115 VAL A C 1
ATOM 922 O O . VAL A 1 115 ? 1.988 -6.350 7.774 1.00 96.38 115 VAL A O 1
ATOM 925 N N . LEU A 1 116 ? 1.208 -4.439 6.882 1.00 92.06 116 LEU A N 1
ATOM 926 C CA . LEU A 1 116 ? 0.190 -4.166 7.897 1.00 92.06 116 LEU A CA 1
ATOM 927 C C . LEU A 1 116 ? -1.198 -4.492 7.353 1.00 92.06 116 LEU A C 1
ATOM 929 O O . LEU A 1 116 ? -1.417 -4.511 6.140 1.00 92.06 116 LEU A O 1
ATOM 933 N N . TYR A 1 117 ? -2.155 -4.688 8.255 1.00 93.69 117 TYR A N 1
ATOM 934 C CA . TYR A 1 117 ? -3.531 -5.012 7.888 1.00 93.69 117 TYR A CA 1
ATOM 935 C C . TYR A 1 117 ? -4.485 -3.908 8.308 1.00 93.69 117 TYR A C 1
ATOM 937 O O . TYR A 1 117 ? -4.395 -3.373 9.416 1.00 93.69 117 TYR A O 1
ATOM 945 N N . VAL A 1 118 ? -5.407 -3.574 7.414 1.00 85.19 118 VAL A N 1
ATOM 946 C CA . VAL A 1 118 ? -6.415 -2.539 7.630 1.00 85.19 118 VAL A CA 1
ATOM 947 C C . VAL A 1 118 ? -7.801 -3.074 7.314 1.00 85.19 118 VAL A C 1
ATOM 949 O O . VAL A 1 118 ? -7.938 -4.019 6.548 1.00 85.19 118 VAL A O 1
ATOM 952 N N . VAL A 1 119 ? -8.837 -2.454 7.862 1.00 83.31 119 VAL A N 1
ATOM 953 C CA . VAL A 1 119 ? -10.200 -2.571 7.345 1.00 83.31 119 VAL A CA 1
ATOM 954 C C . VAL A 1 119 ? -10.511 -1.325 6.539 1.00 83.31 119 VAL A C 1
ATOM 956 O O . VAL A 1 119 ? -10.450 -0.211 7.062 1.00 83.31 119 VAL A O 1
ATOM 959 N N . ASP A 1 120 ? -10.841 -1.535 5.272 1.00 80.00 120 ASP A N 1
ATOM 960 C CA . ASP A 1 120 ? -11.210 -0.498 4.322 1.00 80.00 120 ASP A CA 1
ATOM 961 C C . ASP A 1 120 ? -12.660 -0.035 4.544 1.00 80.00 120 ASP A C 1
ATOM 963 O O . ASP A 1 120 ? -13.597 -0.826 4.717 1.00 80.00 120 ASP A O 1
ATOM 967 N N . GLU A 1 121 ? -12.845 1.276 4.559 1.00 72.94 121 GLU A N 1
ATOM 968 C CA . GLU A 1 121 ? -14.124 1.976 4.633 1.00 72.94 121 GLU A CA 1
ATOM 969 C C . GLU A 1 121 ? -14.212 2.942 3.447 1.00 72.94 121 GLU A C 1
ATOM 971 O O . GLU A 1 121 ? -13.212 3.358 2.869 1.00 72.94 121 GLU A O 1
ATOM 976 N N . SER A 1 122 ? -15.418 3.392 3.103 1.00 54.75 122 SER A N 1
ATOM 977 C CA . SER A 1 122 ? -15.644 4.188 1.886 1.00 54.75 122 SER A CA 1
ATOM 978 C C . SER A 1 122 ? -14.799 5.469 1.765 1.00 54.75 122 SER A C 1
ATOM 980 O O . SER A 1 122 ? -14.621 5.986 0.662 1.00 54.75 122 SER A O 1
ATOM 982 N N . HIS A 1 123 ? -14.313 6.017 2.883 1.00 47.94 123 HIS A N 1
ATOM 983 C CA . HIS A 1 123 ? -13.524 7.255 2.923 1.00 47.94 123 HIS A CA 1
ATOM 984 C C . HIS A 1 123 ? -12.305 7.195 3.855 1.00 47.94 123 HIS A C 1
ATOM 986 O O . HIS A 1 123 ? -11.676 8.227 4.095 1.00 47.94 123 HIS A O 1
ATOM 992 N N . ALA A 1 124 ? -12.000 6.032 4.426 1.00 56.25 124 ALA A N 1
ATOM 993 C CA . ALA A 1 124 ? -10.913 5.845 5.382 1.00 56.25 124 ALA A CA 1
ATOM 994 C C . ALA A 1 124 ? -10.567 4.355 5.475 1.00 56.25 124 ALA A C 1
ATOM 996 O O . ALA A 1 124 ? -11.315 3.520 5.006 1.00 56.25 124 ALA A O 1
ATOM 997 N N . TYR A 1 125 ? -9.480 4.005 6.143 1.00 70.94 125 TYR A N 1
ATOM 998 C CA . TYR A 1 125 ? -9.190 2.622 6.522 1.00 70.94 125 TYR A CA 1
ATOM 999 C C . TYR A 1 125 ? -8.560 2.636 7.901 1.00 70.94 125 TYR A C 1
ATOM 1001 O O . TYR A 1 125 ? -7.827 3.577 8.190 1.00 70.94 125 TYR A O 1
ATOM 1009 N N . TRP A 1 126 ? -8.806 1.639 8.742 1.00 69.62 126 TRP A N 1
ATOM 1010 C CA . TRP A 1 126 ? -8.242 1.578 10.094 1.00 69.62 126 TRP A CA 1
ATOM 1011 C C . TRP A 1 126 ? -7.412 0.318 10.305 1.00 69.62 126 TRP A C 1
ATOM 1013 O O . TRP A 1 126 ? -7.757 -0.735 9.786 1.00 69.62 126 TRP A O 1
ATOM 1023 N N . TYR A 1 127 ? -6.304 0.426 11.041 1.00 81.19 127 TYR A N 1
ATOM 1024 C CA . TYR A 1 127 ? -5.377 -0.691 11.237 1.00 81.19 127 TYR A CA 1
ATOM 1025 C C . TYR A 1 127 ? -5.902 -1.714 12.241 1.00 81.19 127 TYR A C 1
ATOM 1027 O O . TYR A 1 127 ? -6.514 -1.365 13.253 1.00 81.19 127 TYR A O 1
ATOM 1035 N N . ILE A 1 128 ? -5.609 -2.979 11.968 1.00 83.50 128 ILE A N 1
ATOM 1036 C CA . ILE A 1 128 ? -5.972 -4.103 12.822 1.00 83.50 128 ILE A CA 1
ATOM 1037 C C . ILE A 1 128 ? -4.915 -4.246 13.915 1.00 83.50 128 ILE A C 1
ATOM 1039 O O . ILE A 1 128 ? -3.718 -4.380 13.654 1.00 83.50 128 ILE A O 1
ATOM 1043 N N . ARG A 1 129 ? -5.384 -4.193 15.158 1.00 86.31 129 ARG A N 1
ATOM 1044 C CA . ARG A 1 129 ? -4.579 -4.380 16.364 1.00 86.31 129 ARG A CA 1
ATOM 1045 C C . ARG A 1 129 ? -4.507 -5.859 16.740 1.00 86.31 129 ARG A C 1
ATOM 1047 O O . ARG A 1 129 ? -5.386 -6.639 16.362 1.00 86.31 129 ARG A O 1
ATOM 1054 N N . GLN A 1 130 ? -3.486 -6.226 17.507 1.00 87.19 130 GLN A N 1
ATOM 1055 C CA . GLN A 1 130 ? -3.277 -7.606 17.940 1.00 87.19 130 GLN A CA 1
ATOM 1056 C C . GLN A 1 130 ? -4.451 -8.161 18.765 1.00 87.19 130 GLN A C 1
ATOM 1058 O O . GLN A 1 130 ? -4.938 -9.251 18.474 1.00 87.19 130 GLN A O 1
ATOM 1063 N N . ASP A 1 131 ? -4.965 -7.384 19.721 1.00 86.50 131 ASP A N 1
ATOM 1064 C CA . ASP A 1 131 ? -6.107 -7.759 20.569 1.00 86.50 131 ASP A CA 1
ATOM 1065 C C . ASP A 1 131 ? -7.375 -8.072 19.757 1.00 86.50 131 ASP A C 1
ATOM 1067 O O . ASP A 1 131 ? -8.097 -9.030 20.043 1.00 86.50 131 ASP A O 1
ATOM 1071 N N . LEU A 1 132 ? -7.633 -7.288 18.709 1.00 87.62 132 LEU A N 1
ATOM 1072 C CA . LEU A 1 132 ? -8.789 -7.465 17.837 1.00 87.62 132 LEU A CA 1
ATOM 1073 C C . LEU A 1 132 ? -8.674 -8.734 16.984 1.00 87.62 132 LEU A C 1
ATOM 1075 O O . LEU A 1 132 ? -9.637 -9.496 16.899 1.00 87.62 132 LEU A O 1
ATOM 1079 N N . MET A 1 133 ? -7.503 -8.989 16.397 1.00 94.69 133 MET A N 1
ATOM 1080 C CA . MET A 1 133 ? -7.244 -10.221 15.643 1.00 94.69 133 MET A CA 1
ATOM 1081 C C . MET A 1 133 ? -7.446 -11.464 16.521 1.00 94.69 133 MET A C 1
ATOM 1083 O O . MET A 1 133 ? -8.153 -12.393 16.125 1.00 94.69 133 MET A O 1
ATOM 1087 N N . GLU A 1 134 ? -6.895 -11.449 17.737 1.00 93.44 134 GLU A N 1
ATOM 1088 C CA . GLU A 1 134 ? -7.063 -12.529 18.713 1.00 93.44 134 GLU A CA 1
ATOM 1089 C C . GLU A 1 134 ? -8.540 -12.719 19.096 1.00 93.44 134 GLU A C 1
ATOM 1091 O O . GLU A 1 134 ? -9.018 -13.850 19.199 1.00 93.44 134 GLU A O 1
ATOM 1096 N N . SER A 1 135 ? -9.302 -11.627 19.230 1.00 93.88 135 SER A N 1
ATOM 1097 C CA . SER A 1 135 ? -10.745 -11.682 19.514 1.00 93.88 135 SER A CA 1
ATOM 1098 C C . SER A 1 135 ? -11.567 -12.313 18.383 1.00 93.88 135 SER A C 1
ATOM 1100 O O . SER A 1 135 ? -12.610 -12.921 18.635 1.00 93.88 135 SER A O 1
ATOM 1102 N N . TRP A 1 136 ? -11.090 -12.212 17.139 1.00 96.50 136 TRP A N 1
ATOM 1103 C CA . TRP A 1 136 ? -11.670 -12.893 15.981 1.00 96.50 136 TRP A CA 1
ATOM 1104 C C . TRP A 1 136 ? -11.283 -14.369 15.894 1.00 96.50 136 TRP A C 1
ATOM 1106 O O . TRP A 1 136 ? -11.817 -15.080 15.042 1.00 96.50 136 TRP A O 1
ATOM 1116 N N . GLY A 1 137 ? -10.382 -14.834 16.764 1.00 96.31 137 GLY A N 1
ATOM 1117 C CA . GLY A 1 137 ? -9.851 -16.190 16.724 1.00 96.31 137 GLY A CA 1
ATOM 1118 C C . GLY A 1 137 ? -8.949 -16.446 15.518 1.00 96.31 137 GLY A C 1
ATOM 1119 O O . GLY A 1 137 ? -8.813 -17.601 15.127 1.00 96.31 137 GLY A O 1
ATOM 1120 N N . LEU A 1 138 ? -8.382 -15.391 14.921 1.00 97.25 138 LEU A N 1
ATOM 1121 C CA . LEU A 1 138 ? -7.426 -15.496 13.821 1.00 97.25 138 LEU A CA 1
ATOM 1122 C C . LEU A 1 138 ? -5.993 -15.448 14.352 1.00 97.25 138 LEU A C 1
ATOM 1124 O O . LEU A 1 138 ? -5.701 -14.764 15.335 1.00 97.25 138 LEU A O 1
ATOM 1128 N N . ASN A 1 139 ? -5.087 -16.118 13.653 1.00 96.31 139 ASN A N 1
ATOM 1129 C CA . ASN A 1 139 ? -3.653 -15.867 13.761 1.00 96.31 139 ASN A CA 1
ATOM 1130 C C . ASN A 1 139 ? -3.152 -14.944 12.628 1.00 96.31 139 ASN A C 1
ATOM 1132 O O . ASN A 1 139 ? -3.901 -14.579 11.719 1.00 96.31 139 ASN A O 1
ATOM 1136 N N . ALA A 1 140 ? -1.879 -14.540 12.703 1.00 94.81 140 ALA A N 1
ATOM 1137 C CA . ALA A 1 140 ? -1.286 -13.596 11.756 1.00 94.81 140 ALA A CA 1
ATOM 1138 C C . ALA A 1 140 ? -1.251 -14.126 10.310 1.00 94.81 140 ALA A C 1
ATOM 1140 O O . ALA A 1 140 ? -1.497 -13.352 9.385 1.00 94.81 140 ALA A O 1
ATOM 1141 N N . ASP A 1 141 ? -1.008 -15.426 10.118 1.00 96.25 141 ASP A N 1
ATOM 1142 C CA . ASP A 1 141 ? -0.967 -16.052 8.792 1.00 96.25 141 ASP A CA 1
ATOM 1143 C C . ASP A 1 141 ? -2.374 -16.108 8.179 1.00 96.25 141 ASP A C 1
ATOM 1145 O O . ASP A 1 141 ? -2.574 -15.720 7.030 1.00 96.25 141 ASP A O 1
ATOM 1149 N N . GLU A 1 142 ? -3.386 -16.485 8.969 1.00 97.56 142 GLU A N 1
ATOM 1150 C CA . GLU A 1 142 ? -4.789 -16.489 8.528 1.00 97.56 142 GLU A CA 1
ATOM 1151 C C . GLU A 1 142 ? -5.275 -15.083 8.152 1.00 97.56 142 GLU A C 1
ATOM 1153 O O . GLU A 1 142 ? -5.998 -14.908 7.165 1.00 97.56 142 GLU A O 1
ATOM 1158 N N . LEU A 1 143 ? -4.877 -14.065 8.923 1.00 97.69 143 LEU A N 1
ATOM 1159 C CA . LEU A 1 143 ? -5.177 -12.673 8.602 1.00 97.69 143 LEU A CA 1
ATOM 1160 C C . LEU A 1 143 ? -4.474 -12.236 7.309 1.00 97.69 143 LEU A C 1
ATOM 1162 O O . LEU A 1 143 ? -5.088 -11.548 6.489 1.00 97.69 143 LEU A O 1
ATOM 1166 N N . HIS A 1 144 ? -3.221 -12.654 7.113 1.00 97.50 144 HIS A N 1
ATOM 1167 C CA . HIS A 1 144 ? -2.452 -12.367 5.907 1.00 97.50 144 HIS A CA 1
ATOM 1168 C C . HIS A 1 144 ? -3.110 -12.952 4.659 1.00 97.50 144 HIS A C 1
ATOM 1170 O O . HIS A 1 144 ? -3.389 -12.221 3.706 1.00 97.50 144 HIS A O 1
ATOM 1176 N N . GLU A 1 145 ? -3.410 -14.249 4.679 1.00 96.38 145 GLU A N 1
ATOM 1177 C CA . GLU A 1 145 ? -4.057 -14.949 3.569 1.00 96.38 145 GLU A CA 1
ATOM 1178 C C . GLU A 1 145 ? -5.413 -14.322 3.231 1.00 96.38 145 GLU A C 1
ATOM 1180 O O . GLU A 1 145 ? -5.712 -14.069 2.060 1.00 96.38 145 GLU A O 1
ATOM 1185 N N . LEU A 1 146 ? -6.212 -13.998 4.254 1.00 97.62 146 LEU A N 1
ATOM 1186 C CA . LEU A 1 146 ? -7.489 -13.310 4.086 1.00 97.62 146 LEU A CA 1
ATOM 1187 C C . LEU A 1 146 ? -7.315 -11.947 3.404 1.00 97.62 146 LEU A C 1
ATOM 1189 O O . LEU A 1 146 ? -8.043 -11.630 2.460 1.00 97.62 146 LEU A O 1
ATOM 1193 N N . ALA A 1 147 ? -6.358 -11.145 3.866 1.00 97.81 147 ALA A N 1
ATOM 1194 C CA . ALA A 1 147 ? -6.096 -9.822 3.321 1.00 97.81 147 ALA A CA 1
ATOM 1195 C C . ALA A 1 147 ? -5.627 -9.898 1.858 1.00 97.81 147 ALA A C 1
ATOM 1197 O O . ALA A 1 147 ? -6.162 -9.196 0.998 1.00 97.81 147 ALA A O 1
ATOM 1198 N N . VAL A 1 148 ? -4.677 -10.781 1.540 1.00 96.50 148 VAL A N 1
ATOM 1199 C CA . VAL A 1 148 ? -4.171 -10.964 0.168 1.00 96.50 148 VAL A CA 1
ATOM 1200 C C . VAL A 1 148 ? -5.269 -11.481 -0.767 1.00 96.50 148 VAL A C 1
ATOM 1202 O O . VAL A 1 148 ? -5.386 -11.006 -1.900 1.00 96.50 148 VAL A O 1
ATOM 1205 N N . ALA A 1 149 ? -6.136 -12.383 -0.300 1.00 96.31 149 ALA A N 1
ATOM 1206 C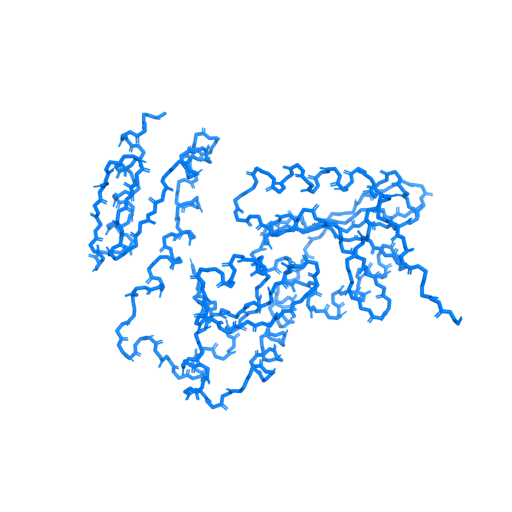 CA . ALA A 1 149 ? -7.289 -12.837 -1.077 1.00 96.31 149 ALA A CA 1
ATOM 1207 C C . ALA A 1 149 ? -8.280 -11.694 -1.365 1.00 96.31 149 ALA A C 1
ATOM 1209 O O . ALA A 1 149 ? -8.789 -11.571 -2.482 1.00 96.31 149 ALA A O 1
ATOM 1210 N N . ASN A 1 150 ? -8.543 -10.828 -0.384 1.00 97.19 150 ASN A N 1
ATOM 1211 C CA . ASN A 1 150 ? -9.390 -9.648 -0.568 1.00 97.19 150 ASN A CA 1
ATOM 1212 C C . ASN A 1 150 ? -8.776 -8.647 -1.550 1.00 97.19 150 ASN A C 1
ATOM 1214 O O . ASN A 1 150 ? -9.488 -8.131 -2.410 1.00 97.19 150 ASN A O 1
ATOM 1218 N N . LEU A 1 151 ? -7.460 -8.438 -1.474 1.00 95.38 151 LEU A N 1
ATOM 1219 C CA . LEU A 1 151 ? -6.709 -7.616 -2.418 1.00 95.38 151 LEU A CA 1
ATOM 1220 C C . LEU A 1 151 ? -6.845 -8.136 -3.855 1.00 95.38 151 LEU A C 1
ATOM 1222 O O . LEU A 1 151 ? -7.063 -7.351 -4.776 1.00 95.38 151 LEU A O 1
ATOM 1226 N N . GLY A 1 152 ? -6.759 -9.456 -4.046 1.00 93.81 152 GLY A N 1
ATOM 1227 C CA . GLY A 1 152 ? -6.997 -10.093 -5.342 1.00 93.81 152 GLY A CA 1
ATOM 1228 C C . GLY A 1 152 ? -8.375 -9.741 -5.906 1.00 93.81 152 GLY A C 1
ATOM 1229 O O . GLY A 1 152 ? -8.464 -9.193 -7.003 1.00 93.81 152 GLY A O 1
ATOM 1230 N N . ARG A 1 153 ? -9.435 -9.953 -5.113 1.00 94.19 153 ARG A N 1
ATOM 1231 C CA . ARG A 1 153 ? -10.821 -9.632 -5.506 1.00 94.19 153 ARG A CA 1
ATOM 1232 C C . ARG A 1 153 ? -11.015 -8.147 -5.814 1.00 94.19 153 ARG A C 1
ATOM 1234 O O . ARG A 1 153 ? -11.625 -7.804 -6.820 1.00 94.19 153 ARG A O 1
ATOM 1241 N N . TYR A 1 154 ? -10.445 -7.264 -4.996 1.00 91.69 154 TYR A N 1
ATOM 1242 C CA . TYR A 1 154 ? -10.505 -5.817 -5.212 1.00 91.69 154 TYR A CA 1
ATOM 1243 C C . TYR A 1 154 ? -9.979 -5.413 -6.598 1.00 91.69 154 TYR A C 1
ATOM 1245 O O . TYR A 1 154 ? -10.556 -4.552 -7.260 1.00 91.69 154 TYR A O 1
ATOM 1253 N N . PHE A 1 155 ? -8.918 -6.067 -7.076 1.00 89.19 155 PHE A N 1
ATOM 1254 C CA . PHE A 1 155 ? -8.330 -5.786 -8.385 1.00 89.19 155 PHE A CA 1
ATOM 1255 C C . PHE A 1 155 ? -8.983 -6.513 -9.556 1.00 89.19 155 PHE A C 1
ATOM 1257 O O . PHE A 1 155 ? -8.826 -6.063 -10.692 1.00 89.19 155 PHE A O 1
ATOM 1264 N N . GLU A 1 156 ? -9.712 -7.596 -9.304 1.00 89.62 156 GLU A N 1
ATOM 1265 C CA . GLU A 1 156 ? -10.624 -8.180 -10.290 1.00 89.62 156 GLU A CA 1
ATOM 1266 C C . GLU A 1 156 ? -11.800 -7.229 -10.554 1.00 89.62 156 GLU A C 1
ATOM 1268 O O . GLU A 1 156 ? -12.130 -6.967 -11.712 1.00 89.62 156 GLU A O 1
ATOM 1273 N N . ASP A 1 157 ? -12.364 -6.645 -9.493 1.00 87.81 157 ASP A N 1
ATOM 1274 C CA . ASP A 1 157 ? -13.465 -5.677 -9.577 1.00 87.81 157 ASP A CA 1
ATOM 1275 C C . ASP A 1 157 ? -12.999 -4.299 -10.083 1.00 87.81 157 ASP A C 1
ATOM 1277 O O . ASP A 1 157 ? -13.741 -3.596 -10.774 1.00 87.81 157 ASP A O 1
ATOM 1281 N N . THR A 1 158 ? -11.753 -3.921 -9.771 1.00 83.00 158 THR A N 1
ATOM 1282 C CA . THR A 1 158 ? -11.124 -2.653 -10.177 1.00 83.00 158 THR A CA 1
ATOM 1283 C C . THR A 1 158 ? -9.786 -2.909 -10.890 1.00 83.00 158 THR A C 1
ATOM 1285 O O . THR A 1 158 ? -8.704 -2.746 -10.302 1.00 83.00 158 THR A O 1
ATOM 1288 N N . PRO A 1 159 ? -9.820 -3.309 -12.177 1.00 83.88 159 PRO A N 1
ATOM 1289 C CA . PRO A 1 159 ? -8.610 -3.541 -12.953 1.00 83.88 159 PRO A CA 1
ATOM 1290 C C . PRO A 1 159 ? -7.767 -2.270 -13.062 1.00 83.88 159 PRO A C 1
ATOM 1292 O O . PRO A 1 159 ? -8.281 -1.184 -13.332 1.00 83.88 159 PRO A O 1
ATOM 1295 N N . MET A 1 160 ? -6.452 -2.402 -12.885 1.00 80.56 160 MET A N 1
ATOM 1296 C CA . MET A 1 160 ? -5.544 -1.273 -13.070 1.00 80.56 160 MET A CA 1
ATOM 1297 C C . MET A 1 160 ? -5.374 -0.946 -14.552 1.00 80.56 160 MET A C 1
ATOM 1299 O O . MET A 1 160 ? -5.033 -1.810 -15.360 1.00 80.56 160 MET A O 1
ATOM 1303 N N . GLU A 1 161 ? -5.520 0.333 -14.880 1.00 84.81 161 GLU A N 1
ATOM 1304 C CA . GLU A 1 161 ? -5.008 0.906 -16.120 1.00 84.81 161 GLU A CA 1
ATOM 1305 C C . GLU A 1 161 ? -3.513 1.208 -15.955 1.00 84.81 161 GLU A C 1
ATOM 1307 O O . GLU A 1 161 ? -3.096 1.789 -14.949 1.00 84.81 161 GLU A O 1
ATOM 1312 N N . PHE A 1 162 ? -2.704 0.852 -16.952 1.00 83.94 162 PHE A N 1
ATOM 1313 C CA . PHE A 1 162 ? -1.264 1.108 -16.944 1.00 83.94 162 PHE A CA 1
ATOM 1314 C C . PHE A 1 162 ? -0.835 1.913 -18.159 1.00 83.94 162 PHE A C 1
ATOM 1316 O O . PHE A 1 162 ? -1.355 1.725 -19.261 1.00 83.94 162 PHE A O 1
ATOM 1323 N N . SER A 1 163 ? 0.194 2.726 -17.962 1.00 84.38 163 SER A N 1
ATOM 1324 C CA . SER A 1 163 ? 0.949 3.358 -19.036 1.00 84.38 163 SER A CA 1
ATOM 1325 C C . SER A 1 163 ? 2.225 2.566 -19.289 1.00 84.38 163 SER A C 1
ATOM 1327 O O . SER A 1 163 ? 2.969 2.266 -18.353 1.00 84.38 163 SER A O 1
ATOM 1329 N N . LEU A 1 164 ? 2.480 2.249 -20.558 1.00 86.81 164 LEU A N 1
ATOM 1330 C CA . LEU A 1 164 ? 3.706 1.599 -21.012 1.00 86.81 164 LEU A CA 1
ATOM 1331 C C . LEU A 1 164 ? 4.585 2.612 -21.742 1.00 86.81 164 LEU A C 1
ATOM 1333 O O . LEU A 1 164 ? 4.089 3.377 -22.568 1.00 86.81 164 LEU A O 1
ATOM 1337 N N . ALA A 1 165 ? 5.889 2.587 -21.474 1.00 83.19 165 ALA A N 1
ATOM 1338 C CA . ALA A 1 165 ? 6.870 3.381 -22.209 1.00 83.19 165 ALA A CA 1
ATOM 1339 C C . ALA A 1 165 ? 8.078 2.529 -22.630 1.00 83.19 165 ALA A C 1
ATOM 1341 O O . ALA A 1 165 ? 8.542 1.665 -21.884 1.00 83.19 165 ALA A O 1
ATOM 1342 N N . GLY A 1 166 ? 8.587 2.769 -23.839 1.00 77.19 166 GLY A N 1
ATOM 1343 C CA . GLY A 1 166 ? 9.731 2.066 -24.426 1.00 77.19 166 GLY A CA 1
ATOM 1344 C C . GLY A 1 166 ? 9.767 2.201 -25.951 1.00 77.19 166 GLY A C 1
ATOM 1345 O O . GLY A 1 166 ? 8.724 2.348 -26.582 1.00 77.19 166 GLY A O 1
ATOM 1346 N N . GLU A 1 167 ? 10.965 2.155 -26.540 1.00 63.44 167 GLU A N 1
ATOM 1347 C CA . GLU A 1 167 ? 11.174 2.198 -27.994 1.00 63.44 167 GLU A CA 1
ATOM 1348 C C . GLU A 1 167 ? 11.894 0.943 -28.510 1.00 63.44 167 GLU A C 1
ATOM 1350 O O . GLU A 1 167 ? 12.746 0.376 -27.815 1.00 63.44 167 GLU A O 1
ATOM 1355 N N . ASN A 1 168 ? 11.580 0.584 -29.762 1.00 55.41 168 ASN A N 1
ATOM 1356 C CA . ASN A 1 168 ? 12.284 -0.334 -30.673 1.00 55.41 168 ASN A CA 1
ATOM 1357 C C . ASN A 1 168 ? 12.542 -1.787 -30.212 1.00 55.41 168 ASN A C 1
ATOM 1359 O O . ASN A 1 168 ? 13.017 -2.562 -31.034 1.00 55.41 168 ASN A O 1
ATOM 1363 N N . ASP A 1 169 ? 12.198 -2.173 -28.975 1.00 65.75 169 ASP A N 1
ATOM 1364 C CA . ASP A 1 169 ? 12.411 -3.543 -28.454 1.00 65.75 169 ASP A CA 1
ATOM 1365 C C . ASP A 1 169 ? 11.378 -3.981 -27.382 1.00 65.75 169 ASP A C 1
ATOM 1367 O O . ASP A 1 169 ? 11.604 -4.904 -26.608 1.00 65.75 169 ASP A O 1
ATOM 1371 N N . GLY A 1 170 ? 10.230 -3.292 -27.307 1.00 63.88 170 GLY A N 1
ATOM 1372 C CA . GLY A 1 170 ? 9.165 -3.557 -26.326 1.00 63.88 170 GLY A CA 1
ATOM 1373 C C . GLY A 1 170 ? 9.095 -2.555 -25.160 1.00 63.88 170 GLY A C 1
ATOM 1374 O O . GLY A 1 170 ? 9.877 -1.598 -25.098 1.00 63.88 170 GLY A O 1
ATOM 1375 N N . PRO A 1 171 ? 8.109 -2.714 -24.256 1.00 68.88 171 PRO A N 1
ATOM 1376 C CA . PRO A 1 171 ? 7.921 -1.815 -23.122 1.00 68.88 171 PRO A CA 1
ATOM 1377 C C . PRO A 1 171 ? 9.035 -2.012 -22.088 1.00 68.88 171 PRO A C 1
ATOM 1379 O O . PRO A 1 171 ? 9.279 -3.113 -21.604 1.00 68.88 171 PRO A O 1
ATOM 1382 N N . ARG A 1 172 ? 9.707 -0.918 -21.728 1.00 82.12 172 ARG A N 1
ATOM 1383 C CA . ARG A 1 172 ? 10.787 -0.908 -20.728 1.00 82.12 172 ARG A CA 1
ATOM 1384 C C . ARG A 1 172 ? 10.312 -0.421 -19.373 1.00 82.12 172 ARG A C 1
ATOM 1386 O O . ARG A 1 172 ? 10.974 -0.695 -18.380 1.00 82.12 172 ARG A O 1
ATOM 1393 N N . LEU A 1 173 ? 9.209 0.320 -19.352 1.00 87.06 173 LEU A N 1
ATOM 1394 C CA . LEU A 1 173 ? 8.640 0.960 -18.178 1.00 87.06 173 LEU A CA 1
ATOM 1395 C C . LEU A 1 173 ? 7.136 0.721 -18.125 1.00 87.06 173 LEU A C 1
ATOM 1397 O O . LEU A 1 173 ? 6.453 0.788 -19.150 1.00 87.06 173 LEU A O 1
ATOM 1401 N N . LEU A 1 174 ? 6.638 0.511 -16.913 1.00 90.19 174 LEU A N 1
ATOM 1402 C CA . LEU A 1 174 ? 5.223 0.401 -16.599 1.00 90.19 174 LEU A CA 1
ATOM 1403 C C . LEU A 1 174 ? 4.917 1.212 -15.344 1.00 90.19 174 LEU A C 1
ATOM 1405 O O . LEU A 1 174 ? 5.635 1.126 -14.350 1.00 90.19 174 LEU A O 1
ATOM 1409 N N . MET A 1 175 ? 3.825 1.968 -15.377 1.00 86.75 175 MET A N 1
ATOM 1410 C CA . MET A 1 175 ? 3.327 2.711 -14.218 1.00 86.75 175 MET A CA 1
ATOM 1411 C C . MET A 1 175 ? 1.793 2.726 -14.192 1.00 86.75 175 MET A C 1
ATOM 1413 O O . MET A 1 175 ? 1.177 2.698 -15.264 1.00 86.75 175 MET A O 1
ATOM 1417 N N . PRO A 1 176 ? 1.164 2.783 -13.005 1.00 80.75 176 PRO A N 1
ATOM 1418 C CA . PRO A 1 176 ? -0.270 3.004 -12.876 1.00 80.75 176 PRO A CA 1
ATOM 1419 C C . PRO A 1 176 ? -0.694 4.289 -13.590 1.00 80.75 176 PRO A C 1
ATOM 1421 O O . PRO A 1 176 ? -0.026 5.317 -13.485 1.00 80.75 176 PRO A O 1
ATOM 1424 N N . ALA A 1 177 ? -1.825 4.255 -14.290 1.00 78.12 177 ALA A N 1
ATOM 1425 C CA . ALA A 1 177 ? -2.397 5.452 -14.904 1.00 78.12 177 ALA A CA 1
ATOM 1426 C C . ALA A 1 177 ? -3.065 6.378 -13.871 1.00 78.12 177 ALA A C 1
ATOM 1428 O O . ALA A 1 177 ? -3.258 7.565 -14.137 1.00 78.12 177 ALA A O 1
ATOM 1429 N N . ARG A 1 178 ? -3.444 5.839 -12.705 1.00 71.94 178 ARG A N 1
ATOM 1430 C CA . ARG A 1 178 ? -4.119 6.567 -11.625 1.00 71.94 178 ARG A CA 1
ATOM 1431 C C . ARG A 1 178 ? -3.547 6.171 -10.262 1.00 71.94 178 ARG A C 1
ATOM 1433 O O . ARG A 1 178 ? -3.189 5.002 -10.086 1.00 71.94 178 ARG A O 1
ATOM 1440 N N . PRO A 1 179 ? -3.482 7.115 -9.308 1.00 70.25 179 PRO A N 1
ATOM 1441 C CA . PRO A 1 179 ? -3.138 6.798 -7.930 1.00 70.25 179 PRO A CA 1
ATOM 1442 C C . PRO A 1 179 ? -4.250 5.965 -7.282 1.00 70.25 179 PRO A C 1
ATOM 1444 O O . PRO A 1 179 ? -5.435 6.214 -7.510 1.00 70.25 179 PRO A O 1
ATOM 1447 N N . ASP A 1 180 ? -3.854 4.993 -6.469 1.00 80.88 180 ASP A N 1
ATOM 1448 C CA . ASP A 1 180 ? -4.736 4.118 -5.695 1.00 80.88 180 ASP A CA 1
ATOM 1449 C C . ASP A 1 180 ? -3.983 3.647 -4.453 1.00 80.88 180 ASP A C 1
ATOM 1451 O O . ASP A 1 180 ? -2.873 3.148 -4.590 1.00 80.88 180 ASP A O 1
ATOM 1455 N N . ALA A 1 181 ? -4.562 3.770 -3.257 1.00 77.50 181 ALA A N 1
ATOM 1456 C CA . ALA A 1 181 ? -3.876 3.484 -1.992 1.00 77.50 181 ALA A CA 1
ATOM 1457 C C . ALA A 1 181 ? -3.306 2.055 -1.875 1.00 77.50 181 ALA A C 1
ATOM 1459 O O . ALA A 1 181 ? -2.421 1.824 -1.047 1.00 77.50 181 ALA A O 1
ATOM 1460 N N . TYR A 1 182 ? -3.788 1.120 -2.696 1.00 87.56 182 TYR A N 1
ATOM 1461 C CA . TYR A 1 182 ? -3.365 -0.276 -2.733 1.00 87.56 182 TYR A CA 1
ATOM 1462 C C . TYR A 1 182 ? -2.415 -0.592 -3.895 1.00 87.56 182 TYR A C 1
ATOM 1464 O O . TYR A 1 182 ? -2.038 -1.754 -4.070 1.00 87.56 182 TYR A O 1
ATOM 1472 N N . ASN A 1 183 ? -1.982 0.404 -4.678 1.00 87.25 183 ASN A N 1
ATOM 1473 C CA . ASN A 1 183 ? -1.079 0.183 -5.807 1.00 87.25 183 ASN A CA 1
ATOM 1474 C C . ASN A 1 183 ? 0.201 -0.532 -5.380 1.00 87.25 183 ASN A C 1
ATOM 1476 O O . ASN A 1 183 ? 0.500 -1.588 -5.928 1.00 87.25 183 ASN A O 1
ATOM 1480 N N . ALA A 1 184 ? 0.919 -0.036 -4.372 1.00 90.44 184 ALA A N 1
ATOM 1481 C CA . ALA A 1 184 ? 2.128 -0.705 -3.894 1.00 90.44 184 ALA A CA 1
ATOM 1482 C C . ALA A 1 184 ? 1.830 -2.110 -3.328 1.00 90.44 184 ALA A C 1
ATOM 1484 O O . ALA A 1 184 ? 2.592 -3.045 -3.577 1.00 90.44 184 ALA A O 1
ATOM 1485 N N . SER A 1 185 ? 0.683 -2.299 -2.660 1.00 93.50 185 SER A N 1
ATOM 1486 C CA . SER A 1 185 ? 0.253 -3.613 -2.157 1.00 93.50 185 SER A CA 1
ATOM 1487 C C . SER A 1 185 ? 0.026 -4.649 -3.258 1.00 93.50 185 SER A C 1
ATOM 1489 O O . SER A 1 185 ? 0.100 -5.838 -2.956 1.00 93.50 185 SER A O 1
ATOM 1491 N N . ARG A 1 186 ? -0.185 -4.257 -4.532 1.00 92.44 186 ARG A N 1
ATOM 1492 C CA . ARG A 1 186 ? -0.252 -5.213 -5.662 1.00 92.44 186 ARG A CA 1
ATOM 1493 C C . ARG A 1 186 ? 0.956 -6.158 -5.691 1.00 92.44 186 ARG A C 1
ATOM 1495 O O . ARG A 1 186 ? 0.815 -7.273 -6.178 1.00 92.44 186 ARG A O 1
ATOM 1502 N N . LEU A 1 187 ? 2.119 -5.745 -5.181 1.00 94.00 187 LEU A N 1
ATOM 1503 C CA . LEU A 1 187 ? 3.319 -6.588 -5.150 1.00 94.00 187 LEU A CA 1
ATOM 1504 C C . LEU A 1 187 ? 3.203 -7.816 -4.234 1.00 94.00 187 LEU A C 1
ATOM 1506 O O . LEU A 1 187 ? 4.015 -8.725 -4.350 1.00 94.00 187 LEU A O 1
ATOM 1510 N N . LEU A 1 188 ? 2.185 -7.870 -3.373 1.00 94.56 188 LEU A N 1
ATOM 1511 C CA . LEU A 1 188 ? 1.844 -9.049 -2.573 1.00 94.56 188 LEU A CA 1
ATOM 1512 C C . LEU A 1 188 ? 1.010 -10.078 -3.362 1.00 94.56 188 LEU A C 1
ATOM 1514 O O . LEU A 1 188 ? 0.756 -11.174 -2.873 1.00 94.56 188 LEU A O 1
ATOM 1518 N N . SER A 1 189 ? 0.550 -9.730 -4.569 1.00 91.44 189 SER A N 1
ATOM 1519 C CA . SER A 1 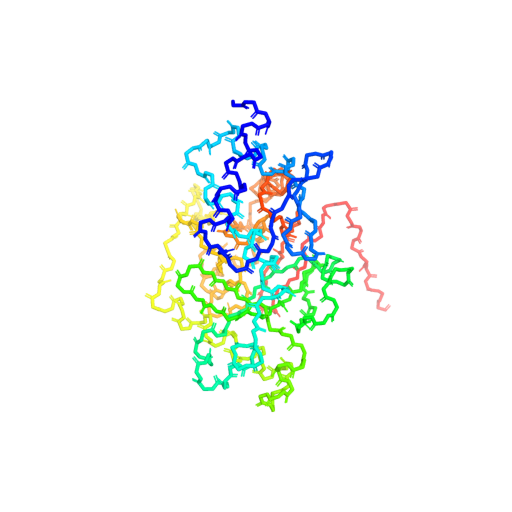189 ? -0.302 -10.574 -5.409 1.00 91.44 189 SER A CA 1
ATOM 1520 C C . SER A 1 189 ? 0.515 -11.265 -6.500 1.00 91.44 189 SER A C 1
ATOM 1522 O O . SER A 1 189 ? 0.962 -10.636 -7.460 1.00 91.44 189 SER A O 1
ATOM 1524 N N . GLU A 1 190 ? 0.663 -12.585 -6.400 1.00 90.06 190 GLU A N 1
ATOM 1525 C CA . GLU A 1 190 ? 1.380 -13.370 -7.412 1.00 90.06 190 GLU A CA 1
ATOM 1526 C C . GLU A 1 190 ? 0.746 -13.298 -8.817 1.00 90.06 190 GLU A C 1
ATOM 1528 O O . GLU A 1 190 ? 1.489 -13.130 -9.786 1.00 90.06 190 GLU A O 1
ATOM 1533 N N . PRO A 1 191 ? -0.595 -13.317 -8.988 1.00 89.94 191 PRO A N 1
ATOM 1534 C CA . PRO A 1 191 ? -1.207 -13.075 -10.297 1.00 89.94 191 PRO A CA 1
ATOM 1535 C C . PRO A 1 191 ? -0.788 -11.739 -10.926 1.00 89.94 191 PRO A C 1
ATOM 1537 O O . PRO A 1 191 ? -0.567 -11.651 -12.137 1.00 89.94 191 PRO A O 1
ATOM 1540 N N . PHE A 1 192 ? -0.641 -10.694 -10.108 1.00 90.44 192 PHE A N 1
ATOM 1541 C CA . PHE A 1 192 ? -0.167 -9.398 -10.576 1.00 90.44 192 PHE A CA 1
ATOM 1542 C C . PHE A 1 192 ? 1.309 -9.444 -10.990 1.00 90.44 192 PHE A C 1
ATOM 1544 O O . PHE A 1 192 ? 1.655 -8.957 -12.069 1.00 90.44 192 PHE A O 1
ATOM 1551 N N . LEU A 1 193 ? 2.172 -10.059 -10.176 1.00 91.56 193 LEU A N 1
ATOM 1552 C CA . LEU A 1 193 ? 3.590 -10.226 -10.506 1.00 91.56 193 LEU A CA 1
ATOM 1553 C C . LEU A 1 193 ? 3.770 -11.036 -11.794 1.00 91.56 193 LEU A C 1
ATOM 1555 O O . LEU A 1 193 ? 4.542 -10.628 -12.662 1.00 91.56 193 LEU A O 1
ATOM 1559 N N . ALA A 1 194 ? 3.009 -12.118 -11.976 1.00 90.12 194 ALA A N 1
ATOM 1560 C CA . ALA A 1 194 ? 3.001 -12.906 -13.206 1.00 90.12 194 ALA A CA 1
ATOM 1561 C C . ALA A 1 194 ? 2.645 -12.046 -14.429 1.00 90.12 194 ALA A C 1
ATOM 1563 O O . ALA A 1 194 ? 3.351 -12.086 -15.439 1.00 90.12 194 ALA A O 1
ATOM 1564 N N . ARG A 1 195 ? 1.624 -11.187 -14.318 1.00 89.00 195 ARG A N 1
ATOM 1565 C CA . ARG A 1 195 ? 1.250 -10.267 -15.399 1.00 89.00 195 ARG A CA 1
ATOM 1566 C C . ARG A 1 195 ? 2.350 -9.254 -15.717 1.00 89.00 195 ARG A C 1
ATOM 1568 O O . ARG A 1 195 ? 2.584 -8.957 -16.886 1.00 89.00 195 ARG A O 1
ATOM 1575 N N . LEU A 1 196 ? 3.046 -8.731 -14.708 1.00 89.75 196 LEU A N 1
ATOM 1576 C CA . LEU A 1 196 ? 4.188 -7.843 -14.935 1.00 89.75 196 LEU A CA 1
ATOM 1577 C C . LEU A 1 196 ? 5.362 -8.568 -15.606 1.00 89.75 196 LEU A C 1
ATOM 1579 O O . LEU A 1 196 ? 5.989 -7.980 -16.488 1.00 89.75 196 LEU A O 1
ATOM 1583 N N . ARG A 1 197 ? 5.626 -9.838 -15.260 1.00 89.88 197 ARG A N 1
ATOM 1584 C CA . ARG A 1 197 ? 6.662 -10.661 -15.918 1.00 89.88 197 ARG A CA 1
ATOM 1585 C C . ARG A 1 197 ? 6.378 -10.839 -17.411 1.00 89.88 197 ARG A C 1
ATOM 1587 O O . ARG A 1 197 ? 7.315 -10.795 -18.201 1.00 89.88 197 ARG A O 1
ATOM 1594 N N . GLU A 1 198 ? 5.114 -10.999 -17.806 1.00 88.69 198 GLU A N 1
ATOM 1595 C CA . GLU A 1 198 ? 4.723 -11.077 -19.223 1.00 88.69 198 GLU A CA 1
ATOM 1596 C C . GLU A 1 198 ? 4.978 -9.767 -19.978 1.00 88.69 198 GLU A C 1
ATOM 1598 O O . GLU A 1 198 ? 5.346 -9.792 -21.151 1.00 88.69 198 GLU A O 1
ATOM 1603 N N . VAL A 1 199 ? 4.770 -8.624 -19.319 1.00 88.44 199 VAL A N 1
ATOM 1604 C CA . VAL A 1 199 ? 4.881 -7.304 -19.953 1.00 88.44 199 VAL A CA 1
ATOM 1605 C C . VAL A 1 199 ? 6.328 -6.817 -20.006 1.00 88.44 199 VAL A C 1
ATOM 1607 O O . VAL A 1 199 ? 6.767 -6.362 -21.055 1.00 88.44 199 VAL A O 1
ATOM 1610 N N . LEU A 1 200 ? 7.065 -6.887 -18.896 1.00 88.44 200 LEU A N 1
ATOM 1611 C CA . LEU A 1 200 ? 8.409 -6.302 -18.762 1.00 88.44 200 LEU A CA 1
ATOM 1612 C C . LEU A 1 200 ? 9.553 -7.288 -19.048 1.00 88.44 200 LEU A C 1
ATOM 1614 O O . LEU A 1 200 ? 10.712 -6.867 -19.069 1.00 88.44 200 LEU A O 1
ATOM 1618 N N . ALA A 1 201 ? 9.222 -8.565 -19.270 1.00 85.12 201 ALA A N 1
ATOM 1619 C CA . ALA A 1 201 ? 10.128 -9.710 -19.222 1.00 85.12 201 ALA A CA 1
ATOM 1620 C C . ALA A 1 201 ? 10.792 -9.886 -17.841 1.00 85.12 201 ALA A C 1
ATOM 1622 O O . ALA A 1 201 ? 11.177 -8.934 -17.165 1.00 85.12 201 ALA A O 1
ATOM 1623 N N . SER A 1 202 ? 10.910 -11.134 -17.387 1.00 82.69 202 SER A N 1
ATOM 1624 C CA . SER A 1 202 ? 11.632 -11.443 -16.149 1.00 82.69 202 SER A CA 1
ATOM 1625 C C . SER A 1 202 ? 13.137 -11.583 -16.429 1.00 82.69 202 SER A C 1
ATOM 1627 O O . SER A 1 202 ? 13.492 -12.197 -17.438 1.00 82.69 202 SER A O 1
ATOM 1629 N N . PRO A 1 203 ? 14.026 -11.105 -15.538 1.00 89.81 203 PRO A N 1
ATOM 1630 C CA . PRO A 1 203 ? 13.745 -10.334 -14.325 1.00 89.81 203 PRO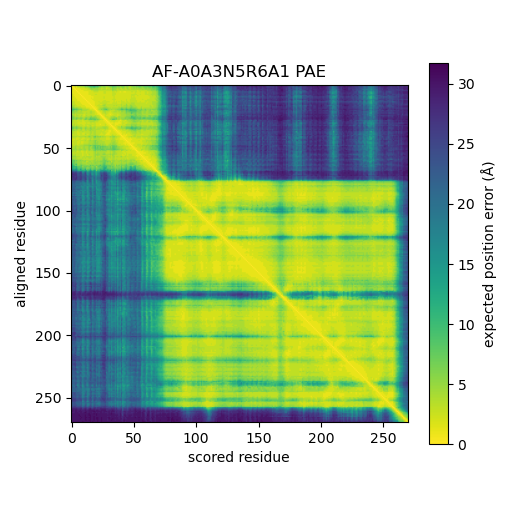 A CA 1
ATOM 1631 C C . PRO A 1 203 ? 13.495 -8.840 -14.601 1.00 89.81 203 PRO A C 1
ATOM 1633 O O . PRO A 1 203 ? 14.045 -8.253 -15.533 1.00 89.81 203 PRO A O 1
ATOM 1636 N N . PHE A 1 204 ? 12.705 -8.204 -13.737 1.00 93.19 204 PHE A N 1
ATOM 1637 C CA . PHE A 1 204 ? 12.449 -6.762 -13.777 1.00 93.19 204 PHE A CA 1
ATOM 1638 C C . PHE A 1 204 ? 12.580 -6.158 -12.377 1.00 93.19 204 PHE A C 1
ATOM 1640 O O . PHE A 1 204 ? 12.533 -6.873 -11.375 1.00 93.19 204 PHE A O 1
ATOM 1647 N N . ALA A 1 205 ? 12.765 -4.844 -12.305 1.00 94.81 205 ALA A N 1
ATOM 1648 C CA . ALA A 1 205 ? 12.813 -4.110 -11.050 1.00 94.81 205 ALA A CA 1
ATOM 1649 C C . ALA A 1 205 ? 11.538 -3.287 -10.838 1.00 94.81 205 ALA A C 1
ATOM 1651 O O . ALA A 1 205 ? 10.903 -2.857 -11.801 1.00 94.81 205 ALA A O 1
ATOM 1652 N N . VAL A 1 206 ? 11.177 -3.037 -9.582 1.00 95.69 206 VAL A N 1
ATOM 1653 C CA . VAL A 1 206 ? 10.043 -2.189 -9.200 1.00 95.69 206 VAL A CA 1
ATOM 1654 C C . VAL A 1 206 ? 10.469 -1.173 -8.154 1.00 95.69 206 VAL A C 1
ATOM 1656 O O . VAL A 1 206 ? 11.056 -1.533 -7.142 1.00 95.69 206 VAL A O 1
ATOM 1659 N N . GLY A 1 207 ? 10.143 0.097 -8.365 1.00 93.94 207 GLY A N 1
ATOM 1660 C CA . GLY A 1 207 ? 10.204 1.125 -7.330 1.00 93.94 207 GLY A CA 1
ATOM 1661 C C . GLY A 1 207 ? 8.828 1.399 -6.734 1.00 93.94 207 GLY A C 1
ATOM 1662 O O . GLY A 1 207 ? 7.855 1.492 -7.480 1.00 93.94 207 GLY A O 1
ATOM 1663 N N . ILE A 1 208 ? 8.757 1.572 -5.412 1.00 93.31 208 ILE A N 1
ATOM 1664 C CA . ILE A 1 208 ? 7.531 1.930 -4.673 1.00 93.31 208 ILE A CA 1
ATOM 1665 C C . ILE A 1 208 ? 7.799 3.094 -3.706 1.00 93.31 208 ILE A C 1
ATOM 1667 O O . ILE A 1 208 ? 7.943 2.895 -2.498 1.00 93.31 208 ILE A O 1
ATOM 1671 N N . PRO A 1 209 ? 7.907 4.330 -4.221 1.00 85.81 209 PRO A N 1
ATOM 1672 C CA . PRO A 1 209 ? 8.273 5.469 -3.390 1.00 85.81 209 PRO A CA 1
ATOM 1673 C C . PRO A 1 209 ? 7.132 5.928 -2.455 1.00 85.81 209 PRO A C 1
ATOM 1675 O O . PRO A 1 209 ? 7.415 6.506 -1.406 1.00 85.81 209 PRO A O 1
ATOM 1678 N N . SER A 1 210 ? 5.866 5.624 -2.774 1.00 81.38 210 SER A N 1
ATOM 1679 C CA . SER A 1 210 ? 4.668 5.832 -1.937 1.00 81.38 210 SER A CA 1
ATOM 1680 C C . SER A 1 210 ? 3.725 4.636 -2.052 1.00 81.38 210 SER A C 1
ATOM 1682 O O . SER A 1 210 ? 3.913 3.741 -2.872 1.00 81.38 210 SER A O 1
ATOM 1684 N N . ARG A 1 211 ? 2.674 4.627 -1.229 1.00 82.00 211 ARG A N 1
ATOM 1685 C CA . ARG A 1 211 ? 1.634 3.586 -1.236 1.00 82.00 211 ARG A CA 1
ATOM 1686 C C . ARG A 1 211 ? 0.836 3.542 -2.527 1.00 82.00 211 ARG A C 1
ATOM 1688 O O . ARG A 1 211 ? 0.435 2.469 -2.972 1.00 82.00 211 ARG A O 1
ATOM 1695 N N . ASP A 1 212 ? 0.596 4.712 -3.100 1.00 79.75 212 ASP A N 1
ATOM 1696 C CA . ASP A 1 212 ? -0.296 4.889 -4.231 1.00 79.75 212 ASP A CA 1
ATOM 1697 C C . ASP A 1 212 ? 0.387 4.837 -5.593 1.00 79.75 212 ASP A C 1
ATOM 1699 O O . ASP A 1 212 ? -0.286 4.886 -6.628 1.00 79.75 212 ASP A O 1
ATOM 1703 N N . PHE A 1 213 ? 1.708 4.681 -5.604 1.00 82.75 213 PHE A N 1
ATOM 1704 C CA . PHE A 1 213 ? 2.500 4.689 -6.815 1.00 82.75 213 PHE A CA 1
ATOM 1705 C C . PHE A 1 213 ? 3.529 3.561 -6.835 1.00 82.75 213 PHE A C 1
ATOM 1707 O O . PHE A 1 213 ? 4.212 3.277 -5.853 1.00 82.75 213 PHE A O 1
ATOM 1714 N N . LEU A 1 214 ? 3.667 2.947 -8.007 1.00 90.19 214 LEU A N 1
ATOM 1715 C CA . LEU A 1 214 ? 4.738 2.013 -8.320 1.00 90.19 214 LEU A CA 1
ATOM 1716 C C . LEU A 1 214 ? 5.260 2.292 -9.724 1.00 90.19 214 LEU A C 1
ATOM 1718 O O . LEU A 1 214 ? 4.535 2.799 -10.580 1.00 90.19 214 LEU A O 1
ATOM 1722 N N . VAL A 1 215 ? 6.498 1.899 -9.986 1.00 91.81 215 VAL A N 1
ATOM 1723 C CA . VAL A 1 215 ? 7.082 1.931 -11.327 1.00 91.81 215 VAL A CA 1
ATOM 1724 C C . VAL A 1 215 ? 7.860 0.649 -11.574 1.00 91.81 215 VAL A C 1
ATOM 1726 O O . VAL A 1 215 ? 8.822 0.354 -10.872 1.00 91.81 215 VAL A O 1
ATOM 1729 N N . GLY A 1 216 ? 7.432 -0.126 -12.565 1.00 93.38 216 GLY A N 1
ATOM 1730 C CA . GLY A 1 216 ? 8.139 -1.309 -13.042 1.00 93.38 216 GLY A CA 1
ATOM 1731 C C . GLY A 1 216 ? 9.094 -0.952 -14.177 1.00 93.38 216 GLY A C 1
ATOM 1732 O O . GLY A 1 216 ? 8.750 -0.148 -15.045 1.00 93.38 216 GLY A O 1
ATOM 1733 N N . VAL A 1 217 ? 10.280 -1.555 -14.189 1.00 93.25 217 VAL A N 1
ATOM 1734 C CA . VAL A 1 217 ? 11.309 -1.343 -15.211 1.00 93.25 217 VAL A CA 1
ATOM 1735 C C . VAL A 1 217 ? 12.012 -2.647 -15.576 1.00 93.25 217 VAL A C 1
ATOM 1737 O O . VAL A 1 217 ? 12.445 -3.396 -14.704 1.00 93.25 217 VAL A O 1
ATOM 1740 N N . SER A 1 218 ? 12.148 -2.921 -16.872 1.00 91.38 218 SER A N 1
ATOM 1741 C CA . SER A 1 218 ? 12.857 -4.111 -17.356 1.00 91.38 218 SER A CA 1
ATOM 1742 C C . SER A 1 218 ? 14.361 -4.023 -17.073 1.00 91.38 218 SER A C 1
ATOM 1744 O O . SER A 1 218 ? 14.987 -2.994 -17.354 1.00 91.38 218 SER A O 1
ATOM 1746 N N . LEU A 1 219 ? 14.973 -5.110 -16.583 1.00 89.56 219 LEU A N 1
ATOM 1747 C CA . LEU A 1 219 ? 16.423 -5.146 -16.335 1.00 89.56 219 LEU A CA 1
ATOM 1748 C C . LEU A 1 219 ? 17.266 -5.217 -17.615 1.00 89.56 219 LEU A C 1
ATOM 1750 O O . LEU A 1 219 ? 18.467 -4.960 -17.568 1.00 89.56 219 LEU A O 1
ATOM 1754 N N . HIS A 1 220 ? 16.653 -5.476 -18.772 1.00 86.44 220 HIS A N 1
ATOM 1755 C CA . HIS A 1 220 ? 17.341 -5.436 -20.066 1.00 86.44 220 HIS A CA 1
ATOM 1756 C C . HIS A 1 220 ? 17.768 -4.021 -20.489 1.00 86.44 220 HIS A C 1
ATOM 1758 O O . HIS A 1 220 ? 18.507 -3.865 -21.459 1.00 86.44 220 HIS A O 1
ATOM 1764 N N . SER A 1 221 ? 17.341 -2.982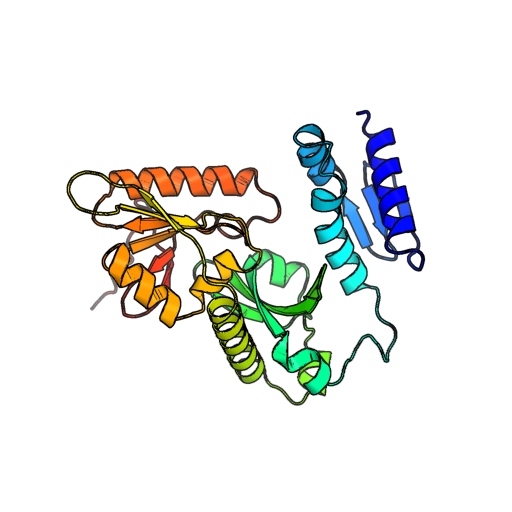 -19.763 1.00 84.38 221 SER A N 1
ATOM 1765 C CA . SER A 1 221 ? 17.680 -1.588 -20.048 1.00 84.38 221 SER A CA 1
ATOM 1766 C C . SER A 1 221 ? 18.350 -0.916 -18.840 1.00 84.38 221 SER A C 1
ATOM 1768 O O . SER A 1 221 ? 17.689 -0.149 -18.135 1.00 84.38 221 SER A O 1
ATOM 1770 N N . PRO A 1 222 ? 19.662 -1.132 -18.608 1.00 86.56 222 PRO A N 1
ATOM 1771 C CA . PRO A 1 222 ? 20.377 -0.600 -17.440 1.00 86.56 222 PRO A CA 1
ATOM 1772 C C . PRO A 1 222 ? 20.241 0.918 -17.253 1.00 86.56 222 PRO A C 1
ATOM 1774 O O . PRO A 1 222 ? 20.089 1.398 -16.133 1.00 86.56 222 PRO A O 1
ATOM 1777 N N . GLU A 1 223 ? 20.221 1.680 -18.351 1.00 86.81 223 GLU A N 1
ATOM 1778 C CA . GLU A 1 223 ? 20.010 3.133 -18.317 1.00 86.81 223 GLU A CA 1
ATOM 1779 C C . GLU A 1 223 ? 18.629 3.509 -17.752 1.00 86.81 223 GLU A C 1
ATOM 1781 O O . GLU A 1 223 ? 18.510 4.435 -16.949 1.00 86.81 223 GLU A O 1
ATOM 1786 N N . ALA A 1 224 ? 17.587 2.758 -18.126 1.00 87.38 224 ALA A N 1
ATOM 1787 C CA . ALA A 1 224 ? 16.231 2.982 -17.631 1.00 87.38 224 ALA A CA 1
ATOM 1788 C C . ALA A 1 224 ? 16.124 2.619 -16.146 1.00 87.38 224 ALA A C 1
ATOM 1790 O O . ALA A 1 224 ? 15.504 3.359 -15.385 1.00 87.38 224 ALA A O 1
ATOM 1791 N N . VAL A 1 225 ? 16.775 1.530 -15.719 1.00 90.94 225 VAL A N 1
ATOM 1792 C CA . VAL A 1 225 ? 16.847 1.132 -14.304 1.00 90.94 225 VAL A CA 1
ATOM 1793 C C . VAL A 1 225 ? 17.486 2.240 -13.468 1.00 90.94 225 VAL A C 1
ATOM 1795 O O . VAL A 1 225 ? 16.938 2.623 -12.437 1.00 90.94 225 VAL A O 1
ATOM 1798 N N . GLU A 1 226 ? 18.602 2.808 -13.924 1.00 90.19 226 GLU A N 1
ATOM 1799 C CA . GLU A 1 226 ? 19.283 3.893 -13.210 1.00 90.19 226 GLU A CA 1
ATOM 1800 C C . GLU A 1 226 ? 18.473 5.198 -13.201 1.00 90.19 226 GLU A C 1
ATOM 1802 O O . GLU A 1 226 ? 18.463 5.936 -12.214 1.00 90.19 226 GLU A O 1
ATOM 1807 N N . HIS A 1 227 ? 17.754 5.497 -14.285 1.00 88.38 227 HIS A N 1
ATOM 1808 C CA . HIS A 1 227 ? 16.833 6.632 -14.311 1.00 88.38 227 HIS A CA 1
ATOM 1809 C C . HIS A 1 227 ? 15.699 6.463 -13.289 1.00 88.38 227 HIS A C 1
ATOM 1811 O O . HIS A 1 227 ? 15.429 7.377 -12.508 1.00 88.38 227 HIS A O 1
ATOM 1817 N N . VAL A 1 228 ? 15.077 5.281 -13.253 1.00 89.56 228 VAL A N 1
ATOM 1818 C CA . VAL A 1 228 ? 14.011 4.955 -12.297 1.00 89.56 228 VAL A CA 1
ATOM 1819 C C . VAL A 1 228 ? 14.526 4.984 -10.864 1.00 89.56 228 VAL A C 1
ATOM 1821 O O . VAL A 1 228 ? 13.875 5.582 -10.014 1.00 89.56 228 VAL A O 1
ATOM 1824 N N . ARG A 1 229 ? 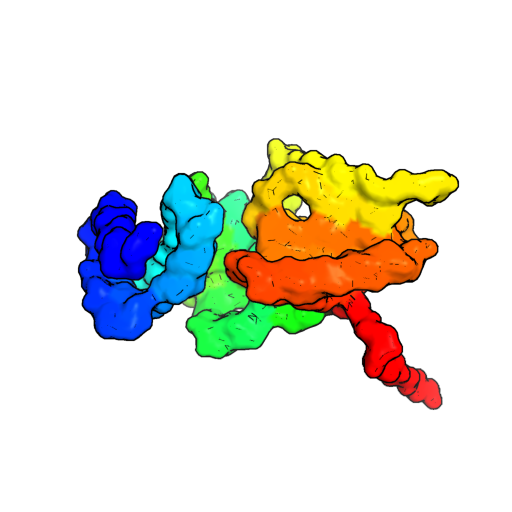15.710 4.426 -10.593 1.00 92.38 229 ARG A N 1
ATOM 1825 C CA . ARG A 1 229 ? 16.340 4.453 -9.264 1.00 92.38 229 ARG A CA 1
ATOM 1826 C C . ARG A 1 229 ? 16.466 5.878 -8.729 1.00 92.38 229 ARG A C 1
ATOM 1828 O O . ARG A 1 229 ? 16.007 6.162 -7.625 1.00 92.38 229 ARG A O 1
ATOM 1835 N N . ARG A 1 230 ? 17.037 6.787 -9.526 1.00 88.12 230 ARG A N 1
ATOM 1836 C CA . ARG A 1 230 ? 17.158 8.205 -9.149 1.00 88.12 230 ARG A CA 1
ATOM 1837 C C . ARG A 1 230 ? 15.794 8.842 -8.919 1.00 88.12 230 ARG A C 1
ATOM 1839 O O . ARG A 1 230 ? 15.606 9.532 -7.921 1.00 88.12 230 ARG A O 1
ATOM 1846 N N . ARG A 1 231 ? 14.833 8.567 -9.803 1.00 86.00 231 ARG A N 1
ATOM 1847 C CA . ARG A 1 231 ? 13.488 9.132 -9.697 1.00 86.00 231 ARG A CA 1
ATOM 1848 C C . ARG A 1 231 ? 12.761 8.684 -8.428 1.00 86.00 231 ARG A C 1
ATOM 1850 O O . ARG A 1 231 ? 12.223 9.528 -7.726 1.00 86.00 231 ARG A O 1
ATOM 1857 N N . VAL A 1 232 ? 12.810 7.394 -8.104 1.00 88.69 232 VAL A N 1
ATOM 1858 C CA . VAL A 1 232 ? 12.237 6.812 -6.877 1.00 88.69 232 VAL A CA 1
ATOM 1859 C C . VAL A 1 232 ? 12.862 7.445 -5.635 1.00 88.69 232 VAL A C 1
ATOM 1861 O O . VAL A 1 232 ? 12.142 7.835 -4.720 1.00 88.69 232 VAL A O 1
ATOM 1864 N N . ALA A 1 233 ? 14.186 7.614 -5.619 1.00 87.06 233 ALA A N 1
ATOM 1865 C CA . ALA A 1 233 ? 14.884 8.249 -4.504 1.00 87.06 233 ALA A CA 1
ATOM 1866 C C . ALA A 1 233 ? 14.518 9.734 -4.328 1.00 87.06 233 ALA A C 1
ATOM 1868 O O . ALA A 1 233 ? 14.497 10.230 -3.200 1.00 87.06 233 ALA A O 1
ATOM 1869 N N . ASP A 1 234 ? 14.243 10.452 -5.417 1.00 81.50 234 ASP A N 1
ATOM 1870 C CA . ASP A 1 234 ? 13.804 11.846 -5.361 1.00 81.50 234 ASP A CA 1
ATOM 1871 C C . ASP A 1 234 ? 12.332 11.969 -4.958 1.00 81.50 234 ASP A C 1
ATOM 1873 O O . ASP A 1 234 ? 12.020 12.766 -4.071 1.00 81.50 234 ASP A O 1
ATOM 1877 N N . ASP A 1 235 ? 11.451 11.139 -5.521 1.00 76.31 235 ASP A N 1
ATOM 1878 C CA . ASP A 1 235 ? 10.027 11.106 -5.177 1.00 76.31 235 ASP A CA 1
ATOM 1879 C C . ASP A 1 235 ? 9.833 10.720 -3.694 1.00 76.31 235 ASP A C 1
ATOM 1881 O O . ASP A 1 235 ? 9.077 11.378 -2.979 1.00 76.31 235 ASP A O 1
ATOM 1885 N N . PHE A 1 236 ? 10.604 9.760 -3.167 1.00 77.62 236 PHE A N 1
ATOM 1886 C CA . PHE A 1 236 ? 10.592 9.385 -1.743 1.00 77.62 236 PHE A CA 1
ATOM 1887 C C . PHE A 1 236 ? 10.859 10.569 -0.793 1.00 77.62 236 PHE A C 1
ATOM 1889 O O . PHE A 1 236 ? 10.330 10.612 0.316 1.00 77.62 236 PHE A O 1
ATOM 1896 N N . LYS A 1 237 ? 11.668 11.558 -1.200 1.00 75.31 237 LYS A N 1
ATOM 1897 C CA . LYS A 1 237 ? 11.990 12.728 -0.357 1.00 75.31 237 LYS A CA 1
ATOM 1898 C C . LYS A 1 237 ? 10.867 13.761 -0.305 1.00 75.31 237 LYS A C 1
ATOM 1900 O O . LYS A 1 237 ? 10.875 14.614 0.586 1.00 75.31 237 LYS A O 1
ATOM 1905 N N . VAL A 1 238 ? 9.975 13.761 -1.295 1.00 69.44 238 VAL A N 1
ATOM 1906 C CA . VAL A 1 238 ? 8.980 14.828 -1.489 1.00 69.44 238 VAL A CA 1
ATOM 1907 C C . VAL A 1 238 ? 7.544 14.361 -1.312 1.00 69.44 238 VAL A C 1
ATOM 1909 O O . VAL A 1 238 ? 6.688 15.203 -1.053 1.00 69.44 238 VAL A O 1
ATOM 1912 N N . MET A 1 239 ? 7.274 13.065 -1.453 1.00 64.88 239 MET A N 1
ATOM 1913 C CA . MET A 1 239 ? 5.922 12.528 -1.373 1.00 64.88 239 MET A CA 1
ATOM 1914 C C . MET A 1 239 ? 5.409 12.387 0.056 1.00 64.88 239 MET A C 1
ATOM 1916 O O . MET A 1 239 ? 6.156 12.160 1.011 1.00 64.88 239 MET A O 1
ATOM 1920 N N . ASP A 1 240 ? 4.088 12.481 0.173 1.00 53.97 240 ASP A N 1
ATOM 1921 C CA . ASP A 1 240 ? 3.374 12.242 1.414 1.00 53.97 240 ASP A CA 1
ATOM 1922 C C . ASP A 1 240 ? 3.377 10.728 1.718 1.00 53.97 240 ASP A C 1
ATOM 1924 O O . ASP A 1 240 ? 3.041 9.907 0.868 1.00 53.97 240 ASP A O 1
ATOM 1928 N N . HIS A 1 241 ? 3.762 10.350 2.943 1.00 64.38 241 HIS A N 1
ATOM 1929 C CA . HIS A 1 241 ? 3.855 8.952 3.408 1.00 64.38 241 HIS A CA 1
ATOM 1930 C C . HIS A 1 241 ? 4.785 8.050 2.566 1.00 64.38 241 HIS A C 1
ATOM 1932 O O . HIS A 1 241 ? 4.323 7.085 1.947 1.00 64.38 241 HIS A O 1
ATOM 1938 N N . PRO A 1 242 ? 6.100 8.328 2.572 1.00 75.62 242 PRO A N 1
ATOM 1939 C CA . PRO A 1 242 ? 7.064 7.566 1.790 1.00 75.62 242 PRO A CA 1
ATOM 1940 C C . PRO A 1 242 ? 7.145 6.099 2.241 1.00 75.62 242 PRO A C 1
ATOM 1942 O O . PRO A 1 242 ? 7.051 5.807 3.437 1.00 75.62 242 PRO A O 1
ATOM 1945 N N . LEU A 1 243 ? 7.316 5.188 1.277 1.00 81.38 243 LEU A N 1
ATOM 1946 C CA . LEU A 1 243 ? 7.444 3.746 1.525 1.00 81.38 243 LEU A CA 1
ATOM 1947 C C . LEU A 1 243 ? 8.890 3.267 1.440 1.00 81.38 243 LEU A C 1
ATOM 1949 O O . LEU A 1 243 ? 9.487 2.953 2.464 1.00 81.38 243 LEU A O 1
ATOM 1953 N N . CYS A 1 244 ? 9.459 3.215 0.235 1.00 87.62 244 CYS A N 1
ATOM 1954 C CA . CYS A 1 244 ? 10.815 2.723 0.018 1.00 87.62 244 CYS A CA 1
ATOM 1955 C C . CYS A 1 244 ? 11.536 3.567 -1.037 1.00 87.62 244 CYS A C 1
ATOM 1957 O O . CYS A 1 244 ? 10.982 3.875 -2.091 1.00 87.62 244 CYS A O 1
ATOM 1959 N N . ASN A 1 245 ? 12.790 3.933 -0.771 1.00 87.62 245 ASN A N 1
ATOM 1960 C CA . ASN A 1 245 ? 13.643 4.643 -1.729 1.00 87.62 245 ASN A CA 1
ATOM 1961 C C . ASN A 1 245 ? 14.485 3.699 -2.605 1.00 87.62 245 ASN A C 1
ATOM 1963 O O . ASN A 1 245 ? 15.276 4.171 -3.424 1.00 87.62 245 ASN A O 1
ATOM 1967 N N . ARG A 1 246 ? 14.343 2.384 -2.415 1.00 90.19 246 ARG A N 1
ATOM 1968 C CA . ARG A 1 246 ? 15.114 1.343 -3.099 1.00 90.19 246 ARG A CA 1
ATOM 1969 C C . ARG A 1 246 ? 14.265 0.675 -4.171 1.00 90.19 246 ARG A C 1
ATOM 1971 O O . ARG A 1 246 ? 13.042 0.817 -4.205 1.00 90.19 246 ARG A O 1
ATOM 1978 N N . LEU A 1 247 ? 14.934 -0.036 -5.073 1.00 94.12 247 LEU A N 1
ATOM 1979 C CA . LEU A 1 247 ? 14.255 -0.877 -6.049 1.00 94.12 247 LEU A CA 1
ATOM 1980 C C . LEU A 1 247 ? 14.139 -2.296 -5.500 1.00 94.12 247 LEU A C 1
ATOM 1982 O O . LEU A 1 247 ? 15.044 -2.796 -4.840 1.00 94.12 247 LEU A O 1
ATOM 1986 N N . LEU A 1 248 ? 13.029 -2.943 -5.812 1.00 95.06 248 LEU A N 1
ATOM 1987 C CA . LEU A 1 248 ? 12.784 -4.351 -5.566 1.00 95.06 248 LEU A CA 1
ATOM 1988 C C . LEU A 1 248 ? 13.072 -5.129 -6.847 1.00 95.06 248 LEU A C 1
ATOM 1990 O O . LEU A 1 248 ? 12.689 -4.696 -7.932 1.00 95.06 248 LEU A O 1
ATOM 1994 N N . LEU A 1 249 ? 13.738 -6.267 -6.734 1.00 95.12 249 LEU A N 1
ATOM 1995 C CA . LEU A 1 249 ? 13.939 -7.220 -7.813 1.00 95.12 249 LEU A CA 1
ATOM 1996 C C . LEU A 1 249 ? 12.776 -8.213 -7.824 1.00 95.12 249 LEU A C 1
ATOM 1998 O O . LEU A 1 249 ? 12.484 -8.828 -6.804 1.00 95.12 249 LEU A O 1
ATOM 2002 N N . VAL A 1 250 ? 12.146 -8.404 -8.981 1.00 93.88 250 VAL A N 1
ATOM 2003 C CA . VAL A 1 250 ? 11.109 -9.422 -9.173 1.00 93.88 250 VAL A CA 1
ATOM 2004 C C . VAL A 1 250 ? 11.627 -10.508 -10.109 1.00 93.88 250 VAL A C 1
ATOM 2006 O O . VAL A 1 250 ? 11.904 -10.270 -11.292 1.00 93.88 250 VAL A O 1
ATOM 2009 N N . THR A 1 251 ? 11.723 -11.725 -9.581 1.00 90.31 251 THR A N 1
ATOM 2010 C CA . THR A 1 251 ? 12.097 -12.939 -10.317 1.00 90.31 251 THR A CA 1
ATOM 2011 C C . THR A 1 251 ? 10.932 -13.931 -10.329 1.00 90.31 251 THR A C 1
ATOM 2013 O O . THR A 1 251 ? 9.821 -13.615 -9.892 1.00 90.31 251 THR A O 1
ATOM 2016 N N . HIS A 1 252 ? 11.156 -15.128 -10.873 1.00 85.12 252 HIS A N 1
ATOM 2017 C CA . HIS A 1 252 ? 10.203 -16.233 -10.767 1.00 85.12 252 HIS A CA 1
ATOM 2018 C C . HIS A 1 252 ? 10.118 -16.798 -9.334 1.00 85.12 252 HIS A C 1
ATOM 2020 O O . HIS A 1 252 ? 9.106 -17.390 -8.974 1.00 85.12 252 HIS A O 1
ATOM 2026 N N . ASP A 1 253 ? 11.153 -16.593 -8.515 1.00 84.12 253 ASP A N 1
ATOM 2027 C CA . ASP A 1 253 ? 11.241 -17.138 -7.154 1.00 84.12 253 ASP A CA 1
ATOM 2028 C C . ASP A 1 253 ? 10.647 -16.197 -6.096 1.00 84.12 253 ASP A C 1
ATOM 2030 O O . ASP A 1 253 ? 10.457 -16.592 -4.948 1.00 84.12 253 ASP A O 1
ATOM 2034 N N . GLY A 1 254 ? 10.339 -14.952 -6.472 1.00 87.31 254 GLY A N 1
ATOM 2035 C CA . GLY A 1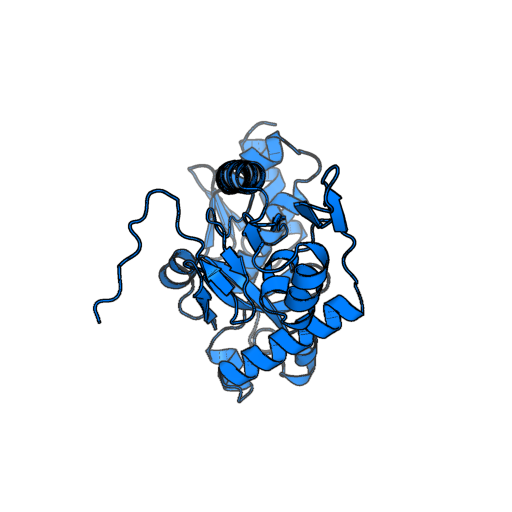 254 ? 9.673 -13.988 -5.604 1.00 87.31 254 GLY A CA 1
ATOM 2036 C C . GLY A 1 254 ? 10.152 -12.557 -5.813 1.00 87.31 254 GLY A C 1
ATOM 2037 O O . GLY A 1 254 ? 10.617 -12.177 -6.893 1.00 87.31 254 GLY A O 1
ATOM 2038 N N . VAL A 1 255 ? 10.005 -11.760 -4.757 1.00 92.88 255 VAL A N 1
ATOM 2039 C CA . VAL A 1 255 ? 10.431 -10.361 -4.692 1.00 92.88 255 VAL A CA 1
ATOM 2040 C C . VAL A 1 255 ? 11.563 -10.255 -3.677 1.00 92.88 255 VAL A C 1
ATOM 2042 O O . VAL A 1 255 ? 11.436 -10.778 -2.574 1.00 92.88 255 VAL A O 1
ATOM 2045 N N . THR A 1 256 ? 12.653 -9.580 -4.025 1.00 93.81 256 THR A N 1
ATOM 2046 C CA . THR A 1 256 ? 13.767 -9.273 -3.114 1.00 93.81 256 THR A CA 1
ATOM 2047 C C . THR A 1 256 ? 14.166 -7.810 -3.251 1.00 93.81 256 THR A C 1
ATOM 2049 O O . THR A 1 256 ? 13.663 -7.093 -4.112 1.00 93.81 256 THR A O 1
ATOM 2052 N N . GLU A 1 257 ? 15.089 -7.335 -2.423 1.00 92.31 257 GLU A N 1
ATOM 2053 C CA . GLU A 1 257 ? 15.729 -6.044 -2.664 1.00 92.31 257 GLU A CA 1
ATOM 2054 C C . GLU A 1 257 ? 16.673 -6.137 -3.875 1.00 92.31 257 GLU A C 1
ATOM 2056 O O . GLU A 1 257 ? 17.369 -7.140 -4.055 1.00 92.31 257 GLU A O 1
ATOM 2061 N N . LEU A 1 258 ? 16.684 -5.110 -4.729 1.00 89.25 258 LEU A N 1
ATOM 2062 C CA . LEU A 1 258 ? 17.699 -4.956 -5.764 1.00 89.25 258 LEU A CA 1
ATOM 2063 C C . LEU A 1 258 ? 18.863 -4.150 -5.184 1.00 89.25 258 LEU A C 1
ATOM 2065 O O . LEU A 1 258 ? 18.771 -2.923 -5.082 1.00 89.25 258 LEU A O 1
ATOM 2069 N N . ALA A 1 259 ? 19.956 -4.844 -4.867 1.00 79.31 259 ALA A N 1
ATOM 2070 C CA . ALA A 1 259 ? 21.189 -4.225 -4.396 1.00 79.31 259 ALA A CA 1
ATOM 2071 C C . ALA A 1 259 ? 21.647 -3.093 -5.337 1.00 79.31 259 ALA A C 1
ATOM 2073 O O . ALA A 1 259 ? 21.540 -3.175 -6.571 1.00 79.31 259 ALA A O 1
ATOM 2074 N N . GLY A 1 260 ? 22.138 -2.005 -4.745 1.00 63.47 260 GLY A N 1
ATOM 2075 C CA . GLY A 1 260 ? 22.777 -0.928 -5.495 1.00 63.47 260 GLY A CA 1
ATOM 2076 C C . GLY A 1 260 ? 24.075 -1.413 -6.143 1.00 63.47 260 GLY A C 1
ATOM 2077 O O . GLY A 1 260 ? 24.701 -2.351 -5.665 1.00 63.47 260 GLY A O 1
ATOM 2078 N N . ALA A 1 261 ? 24.528 -0.744 -7.207 1.00 51.16 261 ALA A N 1
ATOM 2079 C CA . ALA A 1 261 ? 25.815 -1.056 -7.844 1.00 51.16 261 ALA A CA 1
ATOM 2080 C C . ALA A 1 261 ? 27.041 -0.875 -6.912 1.00 51.16 261 ALA A C 1
ATOM 2082 O O . ALA A 1 261 ? 28.139 -1.275 -7.285 1.00 51.16 261 ALA A O 1
ATOM 2083 N N . ASP A 1 262 ? 26.844 -0.304 -5.717 1.00 43.41 262 ASP A N 1
ATOM 2084 C CA . ASP A 1 262 ? 27.873 -0.061 -4.700 1.00 43.41 262 ASP A CA 1
ATOM 2085 C C . ASP A 1 262 ? 27.815 -1.030 -3.503 1.00 43.41 262 ASP A C 1
ATOM 2087 O O . ASP A 1 262 ? 28.642 -0.923 -2.596 1.00 43.41 262 ASP A O 1
ATOM 2091 N N . GLU A 1 263 ? 26.879 -1.984 -3.473 1.00 36.88 263 GLU A N 1
ATOM 2092 C CA . GLU A 1 263 ? 26.891 -3.039 -2.456 1.00 36.88 263 GLU A CA 1
ATOM 2093 C C . GLU A 1 263 ? 27.673 -4.247 -2.984 1.00 36.88 263 GLU A C 1
ATOM 2095 O O . GLU A 1 263 ? 27.307 -4.814 -4.020 1.00 36.88 263 GLU A O 1
ATOM 2100 N N . PRO A 1 264 ? 28.776 -4.653 -2.324 1.00 31.77 264 PRO A N 1
ATOM 2101 C CA . PRO A 1 264 ? 29.472 -5.862 -2.714 1.00 31.77 264 PRO A CA 1
ATOM 2102 C C . PRO A 1 264 ? 28.512 -7.037 -2.540 1.00 31.77 264 PRO A C 1
ATOM 2104 O O . PRO A 1 264 ? 28.007 -7.279 -1.446 1.00 31.77 264 PRO A O 1
ATOM 2107 N N . LEU A 1 265 ? 28.272 -7.763 -3.635 1.00 34.94 265 LEU A N 1
ATOM 2108 C CA . LEU A 1 265 ? 27.715 -9.109 -3.594 1.00 34.94 265 LEU A CA 1
ATOM 2109 C C . LEU A 1 265 ? 28.535 -9.888 -2.566 1.00 34.94 265 LEU A C 1
ATOM 2111 O O . LEU A 1 265 ? 29.709 -10.170 -2.819 1.00 34.94 265 LEU A O 1
ATOM 2115 N N . GLU A 1 266 ? 27.947 -10.204 -1.412 1.00 34.16 266 GLU A N 1
ATOM 2116 C CA . GLU A 1 266 ? 28.513 -11.221 -0.538 1.00 34.16 266 GLU A CA 1
ATOM 2117 C C . GLU A 1 266 ? 28.535 -12.511 -1.353 1.00 34.16 266 GLU A C 1
ATOM 2119 O O . GLU A 1 266 ? 27.523 -13.174 -1.586 1.00 34.16 266 GLU A O 1
ATOM 2124 N N . SER A 1 267 ? 29.716 -12.807 -1.887 1.00 35.50 267 SER A N 1
ATOM 2125 C CA . SER A 1 267 ? 30.048 -14.088 -2.466 1.00 35.50 267 SER A CA 1
ATOM 2126 C C . SER A 1 267 ? 29.875 -15.116 -1.361 1.00 35.50 267 SER A C 1
ATOM 2128 O O . SER A 1 267 ? 30.715 -15.212 -0.469 1.00 35.50 267 SER A O 1
ATOM 2130 N N . GLY A 1 268 ? 28.758 -15.841 -1.404 1.00 32.31 268 GLY A N 1
ATOM 2131 C CA . GLY A 1 268 ? 28.572 -17.037 -0.603 1.00 32.31 268 GLY A CA 1
ATOM 2132 C C . GLY A 1 268 ? 29.708 -18.004 -0.912 1.00 32.31 268 GLY A C 1
ATOM 2133 O O . GLY A 1 268 ? 29.803 -18.514 -2.031 1.00 32.31 268 GLY A O 1
ATOM 2134 N N . ASP A 1 269 ? 30.582 -18.191 0.072 1.00 34.94 269 ASP A N 1
ATOM 2135 C CA . ASP A 1 269 ? 31.619 -19.211 0.069 1.00 34.94 269 ASP A CA 1
ATOM 2136 C C . ASP A 1 269 ? 30.979 -20.594 -0.145 1.00 34.94 269 ASP A C 1
ATOM 2138 O O . ASP A 1 269 ? 30.005 -20.962 0.521 1.00 34.94 269 ASP A O 1
ATOM 2142 N N . GLN A 1 270 ? 31.544 -21.343 -1.095 1.00 33.69 270 GLN A N 1
ATOM 2143 C CA . GLN A 1 270 ? 31.444 -22.803 -1.169 1.00 33.69 270 GLN A CA 1
ATOM 2144 C C . GLN A 1 270 ? 32.541 -23.439 -0.319 1.00 33.69 270 GLN A C 1
ATOM 2146 O O . GLN A 1 270 ? 33.684 -22.929 -0.366 1.00 33.69 270 GLN A O 1
#

pLDDT: mean 79.92, std 14.9, range [31.77, 97.81]

Foldseek 3Di:
DDLVVLLVVLQVVCCVVPVPWDWDDDPPQWIDTHPDIGHCPLLVVVCVVPVVCSCVSRVQVSLAVCLVPPDDPDRVQDACVVQLLQKAKFKAQQVCCVVPPVQFQWADDAPRIIIWIWRDDPRYIHTDGPVNCVVNVHDSVRSVVSRQVSVVVVCVVPPFDWDFDDDDPAGFKIKTPDFDLQPVVCLVHPVSLVVLCVRQPPWWKKADQASRIMMIGHPVDVVVVVVVLVVSLVCNVNDDRTRHSFIWIQHPVGIHTDDDPPDPDPPPDD

Nearest PDB structures (foldseek):
  5v8w-assembly3_F  TM=7.088E-01  e=3.491E+00  Homo sapiens
  4pcq-assembly2_C  TM=2.044E-01  e=3.642E-01  Mycobacterium tuberculosis H37Rv
  2ia0-assembly1_A  TM=2.106E-01  e=3.437E-01  Pyrococcus furiosus
  4v8l-assembly1_C  TM=2.305E-01  e=7.417E+00  Mycolicibacterium smegmatis
  4v8v-assembly1_A  TM=2.305E-01  e=7.417E+00  Mycobacterium tuberculosis

Solvent-accessible surface area (backbone atoms only — not comparable to full-atom values): 15139 Å² total; per-residue (Å²): 132,60,70,71,60,50,53,50,52,51,52,52,48,46,47,70,77,39,69,88,50,57,70,46,80,50,82,91,58,27,33,34,51,62,95,43,80,44,72,41,64,66,50,48,56,55,30,73,78,39,65,90,41,48,64,72,64,46,46,63,60,48,48,55,54,42,61,78,70,64,53,58,81,77,67,60,56,65,61,53,88,83,44,56,82,34,28,32,52,38,69,39,36,34,72,58,38,66,76,74,42,74,62,45,45,66,44,84,55,60,76,62,26,20,41,32,38,27,40,59,51,102,89,52,65,42,74,41,36,47,71,55,41,51,73,62,73,46,54,73,65,58,50,47,56,49,10,50,53,32,48,52,52,52,40,70,79,50,65,83,56,68,47,74,43,63,73,101,81,55,46,41,34,38,30,64,68,61,80,38,80,51,48,40,35,43,77,76,34,64,74,52,51,52,54,46,34,73,58,38,41,73,51,25,33,35,32,31,21,25,40,33,39,45,39,40,28,13,58,93,37,62,70,58,44,53,51,49,47,53,48,26,42,53,46,28,76,71,49,80,70,49,46,32,57,57,40,30,30,39,52,96,91,46,75,40,61,45,78,56,99,85,56,80,77,79,75,78,82,129

Secondary structure (DSSP, 8-state):
--HHHHHHHHHHHHHHH-TTS-EEEETTTEEEETTEEEEHHHHHHHHHH-GGGHHHHHHHHHHHHHHHH---TTTSS--HHHHGGGEEEEEEEHHHHHHH-TTB-EEE-STTEEEEEEEEETTEEEEPBHHHHHHTT--HHHHHHHHHHHHHHHHHHSPPPEEEE--SSS--EEEESS--TTTGGGGG-HHHHHHHHHHH-SSEEEEEEETTEEEEEETT-HHHHHHHHHHHHHHHHHSSSB--SSEEEE-SS-EEE---TTS-------

Sequence (270 aa):
CPPEVFTQRVLDLVRKKYPALECRSTPDFQIHVGNSKVNLFNFYRSYVNSPDQLEQIILPALSTVVQVQGWGKSQSDPALDSVRSRIMPMLYPEEVWHERFPDLVGASWVAGLVVLYVVDESHAYWYIRQDLMESWGLNADELHELAVANLGRYFEDTPMEFSLAGENDGPRLLMPARPDAYNASRLLSEPFLARLREVLASPFAVGIPSRDFLVGVSLHSPEAVEHVRRRVADDFKVMDHPLCNRLLLVTHDGVTELAGADEPLESGDQ

Radius of gyration: 20.32 Å; Cα contacts (8 Å, |Δi|>4): 414; chains: 1; bounding box: 51×55×54 Å

Mean predicted aligned error: 12.19 Å